Protein AF-M3I6G7-F1 (afdb_monomer)

Foldseek 3Di:
DVCVVVLQKDKDDDLVVCLVVPDPDPVCVVVSVVSVVVIDMDGPDPVSVVVVLVPDDLQRNLVVLLVVLVVVVVPDDPVRCLVCLCSSLVSNLSNVVVDPDLVVLVVSLVSLLSQLVSCVVVLVLVSSLVSLVSSVVSLCVNAPDPVRSCVPVVVSLLSSLLSNLQSCLSVVVPVSSVVSLVVQCVSPPALQSNLSSLVSVLVSCVVVVNNVVNVVSNQVSCVSVVDHQDPDPNVVVVVVVVVVVCVVVVPDD

Solvent-accessible surface area (backbone atoms only — not comparable to full-atom values): 13755 Å² total; per-residue (Å²): 112,66,54,53,76,67,55,50,39,41,68,53,74,70,60,59,65,53,58,83,67,60,67,94,50,81,91,44,52,70,60,51,51,53,53,58,72,68,43,43,70,42,62,65,41,74,65,56,53,48,52,62,55,65,74,45,55,72,69,54,46,21,53,50,31,26,51,51,15,51,56,50,56,74,74,43,52,73,72,56,34,65,76,44,35,62,64,34,44,59,22,31,61,60,20,47,89,74,60,80,53,67,68,59,44,52,51,50,24,52,50,20,47,51,40,13,54,55,26,45,78,68,70,36,32,69,63,14,39,54,26,30,49,52,21,50,52,44,50,55,71,75,34,95,44,71,71,46,25,55,67,77,41,37,72,61,43,52,53,48,43,54,53,37,24,54,31,27,42,72,67,66,40,50,68,65,15,52,54,38,34,52,53,46,52,74,65,44,88,44,48,65,53,35,25,52,36,32,48,50,54,28,52,49,26,52,77,71,69,38,55,84,61,21,56,62,36,51,45,60,26,30,43,69,71,73,43,82,65,71,95,62,64,53,71,60,52,53,52,51,52,52,54,53,51,35,64,73,68,67,60,78,131

Organism: NCBI:txid1001599

Mean predicted aligned error: 9.86 Å

Secondary structure (DSSP, 8-state):
-HHHHTTSEEEESSGGGGSTT----GGGHHHHHHHHHT-EEEESSHHHHHHHHHTS-HHHHHHHHHHHHHHHHHH--HHHHHHHHHHHHHHHHHTGGG---HHHHHHHHHHHHHHHHHHHHTT-HHHHHHHHHHHHHHHHHHSSSHHHHHHHSHHHHHHHHHHHHHHHHHTT-HHHHHHHHHHHHHH--SHHHHHHHHHHHHHHHHHTT-HHHHHHHHHHHHGGGT----SS-HHHHHHHHHHHHHHHHT---

pLDDT: mean 87.89, std 11.64, range [50.88, 98.81]

Nearest PDB structures (foldseek):
  7v6p-assembly1_A-2  TM=4.800E-01  e=3.984E-02  Homo sapiens
  8ffv-assembly1_D  TM=5.281E-01  e=7.588E-02  Homo sapiens
  1qz2-assembly1_C  TM=5.375E-01  e=1.380E-01  Homo sapiens
  7v6q-assembly2_H  TM=5.336E-01  e=2.187E-01  Homo sapiens
  1kt0-assembly1_A  TM=5.041E-01  e=6.598E-01  Homo sapiens

Sequence (253 aa):
METMQEELIVPIGDNYRLVDSMVEIEKNQDKNFQIAKSIQFRFQHDRVQQASYELLNDDQKQSLRLQIGRILLENLNEKTLEDSIFDVVNHLNTGSTLITDNSEKRKLLQLNLQAAQKAKLSAAYKPSKLYCLQAKELLSSLCKSEKDCWNQEYDLSYAVHKELAEVLYLNGDFEESQETIQDILKQAKTPVEQAEAYNLLMIEYSAQGKYDLAMPTVIKALKPLGIELPTSGFDKVVKKELEEAKKILKIEA

Radius of gyration: 27.35 Å; Cα contacts (8 Å, |Δi|>4): 247; chains: 1; bounding box: 59×39×85 Å

Structure (mmCIF, N/CA/C/O backbone):
data_AF-M3I6G7-F1
#
_entry.id   AF-M3I6G7-F1
#
loop_
_atom_site.group_PDB
_atom_site.id
_atom_site.type_symbol
_atom_site.label_atom_id
_atom_site.label_alt_id
_atom_site.label_comp_id
_atom_site.label_asym_id
_atom_site.label_entity_id
_atom_site.label_seq_id
_atom_site.pdbx_PDB_ins_code
_atom_site.Cartn_x
_atom_site.Cartn_y
_atom_site.Cartn_z
_atom_site.occupancy
_atom_site.B_iso_or_equiv
_atom_site.auth_seq_id
_atom_site.auth_comp_id
_atom_site.auth_asym_id
_atom_site.auth_atom_id
_atom_site.pdbx_PDB_model_num
ATOM 1 N N . MET A 1 1 ? -29.192 2.112 30.374 1.00 50.88 1 MET A N 1
ATOM 2 C CA . MET A 1 1 ? -30.643 2.227 30.633 1.00 50.88 1 MET A CA 1
ATOM 3 C C . MET A 1 1 ? -31.116 3.673 30.509 1.00 50.88 1 MET A C 1
ATOM 5 O O . MET A 1 1 ? -32.115 3.862 29.834 1.00 50.88 1 MET A O 1
ATOM 9 N N . GLU A 1 2 ? -30.381 4.674 31.017 1.00 53.12 2 GLU A N 1
ATOM 10 C CA . GLU A 1 2 ? -30.717 6.108 30.838 1.00 53.12 2 GLU A CA 1
ATOM 11 C C . GLU A 1 2 ? -30.898 6.537 29.370 1.00 53.12 2 GLU A C 1
ATOM 13 O O . GLU A 1 2 ? -31.936 7.076 29.018 1.00 53.12 2 GLU A O 1
ATOM 18 N N . THR A 1 3 ? -29.977 6.196 28.465 1.00 55.75 3 THR A N 1
ATOM 19 C CA . THR A 1 3 ? -30.059 6.613 27.046 1.00 55.75 3 THR A CA 1
ATOM 20 C C . THR A 1 3 ? -31.239 6.029 26.257 1.00 55.75 3 THR A C 1
ATOM 22 O O . THR A 1 3 ? -31.625 6.592 25.235 1.00 55.75 3 THR A O 1
ATOM 25 N N . MET A 1 4 ? -31.817 4.910 26.707 1.00 56.50 4 MET A N 1
ATOM 26 C CA . MET A 1 4 ? -33.059 4.364 26.142 1.00 56.50 4 MET A CA 1
ATOM 27 C C . MET A 1 4 ? -34.299 5.023 26.752 1.00 56.50 4 MET A C 1
ATOM 29 O O . MET A 1 4 ? -35.286 5.212 26.052 1.00 56.50 4 MET A O 1
ATOM 33 N N . GLN A 1 5 ? -34.247 5.378 28.041 1.00 59.88 5 GLN A N 1
ATOM 34 C CA . GLN A 1 5 ? -35.317 6.123 28.713 1.00 59.88 5 GLN A CA 1
ATOM 35 C C . GLN A 1 5 ? -35.440 7.553 28.173 1.00 59.88 5 GLN A C 1
ATOM 37 O O . GLN A 1 5 ? -36.540 8.092 28.133 1.00 59.88 5 GLN A O 1
ATOM 42 N N . GLU A 1 6 ? -34.332 8.134 27.712 1.00 66.75 6 GLU A N 1
ATOM 43 C CA . GLU A 1 6 ? -34.280 9.446 27.055 1.00 66.75 6 GLU A CA 1
ATOM 44 C C . GLU A 1 6 ? -34.511 9.388 25.528 1.00 66.75 6 GLU A C 1
ATOM 46 O O . GLU A 1 6 ? -34.342 10.396 24.848 1.00 66.75 6 GLU A O 1
ATOM 51 N N . GLU A 1 7 ? -34.870 8.223 24.968 1.00 68.25 7 GLU A N 1
ATOM 52 C CA . GLU A 1 7 ? -35.103 7.999 23.525 1.00 68.25 7 GLU A CA 1
ATOM 53 C C . GLU A 1 7 ? -33.931 8.403 22.600 1.00 68.25 7 GLU A C 1
ATOM 55 O O . GLU A 1 7 ? -34.109 8.657 21.409 1.00 68.25 7 GLU A O 1
ATOM 60 N N . LEU A 1 8 ? -32.698 8.435 23.113 1.00 71.62 8 LEU A N 1
ATOM 61 C CA . LEU A 1 8 ? -31.513 8.804 22.327 1.00 71.62 8 LEU A CA 1
ATOM 62 C C . LEU A 1 8 ? -31.072 7.673 21.389 1.00 71.62 8 LEU A C 1
ATOM 64 O O . LEU A 1 8 ? -30.578 7.919 20.282 1.00 71.62 8 LEU A O 1
ATOM 68 N N . ILE A 1 9 ? -31.281 6.429 21.822 1.00 79.94 9 ILE A N 1
ATOM 69 C CA . ILE A 1 9 ? -31.079 5.214 21.033 1.00 79.94 9 ILE A CA 1
ATOM 70 C C . ILE A 1 9 ? -32.343 4.357 21.061 1.00 79.94 9 ILE A C 1
ATOM 72 O O . ILE A 1 9 ? -32.969 4.189 22.107 1.00 79.94 9 ILE A O 1
ATOM 76 N N . VAL A 1 10 ? -32.691 3.775 19.917 1.00 78.81 10 VAL A N 1
ATOM 77 C CA . VAL A 1 10 ? -33.850 2.890 19.771 1.00 78.81 10 VAL A CA 1
ATOM 78 C C . VAL A 1 10 ? -33.434 1.523 19.240 1.00 78.81 10 VAL A C 1
ATOM 80 O O . VAL A 1 10 ? -32.528 1.438 18.402 1.00 78.81 10 VAL A O 1
ATOM 83 N N . PRO A 1 11 ? -34.060 0.437 19.724 1.00 81.06 11 PRO A N 1
ATOM 84 C CA . PRO A 1 11 ? -33.806 -0.894 19.201 1.00 81.06 11 PRO A CA 1
ATOM 85 C C . PRO A 1 11 ? -34.304 -1.012 17.756 1.00 81.06 11 PRO A C 1
ATOM 87 O O . PRO A 1 11 ? -35.313 -0.423 17.369 1.00 81.06 11 PRO A O 1
ATOM 90 N N . ILE A 1 12 ? -33.590 -1.794 16.955 1.00 79.38 12 ILE A N 1
ATOM 91 C CA . ILE A 1 12 ? -33.968 -2.145 15.589 1.00 79.38 12 ILE A CA 1
ATOM 92 C C . ILE A 1 12 ? -34.609 -3.535 15.615 1.00 79.38 12 ILE A C 1
ATOM 94 O O . ILE A 1 12 ? -33.994 -4.508 16.055 1.00 79.38 12 ILE A O 1
ATOM 98 N N . GLY A 1 13 ? -35.840 -3.627 15.109 1.00 79.69 13 GLY A N 1
ATOM 99 C CA . GLY A 1 13 ? -36.624 -4.863 15.107 1.00 79.69 13 GLY A CA 1
ATOM 100 C C . GLY A 1 13 ? -37.170 -5.240 16.488 1.00 79.69 13 GLY A C 1
ATOM 101 O O . GLY A 1 13 ? -37.077 -4.482 17.450 1.00 79.69 13 GLY A O 1
ATOM 102 N N . ASP A 1 14 ? -37.757 -6.433 16.589 1.00 76.06 14 ASP A N 1
ATOM 103 C CA . ASP A 1 14 ? -38.469 -6.874 17.798 1.00 76.06 14 ASP A CA 1
ATOM 104 C C . ASP A 1 14 ? -37.598 -7.678 18.780 1.00 76.06 14 ASP A C 1
ATOM 106 O O . ASP A 1 14 ? -38.048 -8.003 19.879 1.00 76.06 14 ASP A O 1
ATOM 110 N N . ASN A 1 15 ? -36.340 -7.973 18.429 1.00 70.44 15 ASN A N 1
ATOM 111 C CA . ASN A 1 15 ? -35.453 -8.827 19.233 1.00 70.44 15 ASN A CA 1
ATOM 112 C C . ASN A 1 15 ? -35.170 -8.257 20.631 1.00 70.44 15 ASN A C 1
ATOM 114 O O . ASN A 1 15 ? -34.902 -9.020 21.555 1.00 70.44 15 ASN A O 1
ATOM 118 N N . TYR A 1 16 ? -35.278 -6.937 20.820 1.00 73.31 16 TYR A N 1
ATOM 119 C CA . TYR A 1 16 ? -35.136 -6.310 22.138 1.00 73.31 16 TYR A CA 1
ATOM 120 C C . TYR A 1 16 ? -36.202 -6.781 23.142 1.00 73.31 16 TYR A C 1
ATOM 122 O O . TYR A 1 16 ? -35.918 -6.886 24.330 1.00 73.31 16 TYR A O 1
ATOM 130 N N . ARG A 1 17 ? -37.399 -7.171 22.679 1.00 71.25 17 ARG A N 1
ATOM 131 C CA . ARG A 1 17 ? -38.463 -7.714 23.547 1.00 71.25 17 ARG A CA 1
ATOM 132 C C . ARG A 1 17 ? -38.112 -9.076 24.146 1.00 71.25 17 ARG A C 1
ATOM 134 O O . ARG A 1 17 ? -38.728 -9.498 25.117 1.00 71.25 17 ARG A O 1
ATOM 141 N N . LEU A 1 18 ? -37.121 -9.771 23.581 1.00 68.19 18 LEU A N 1
ATOM 142 C CA . LEU A 1 18 ? -36.635 -11.039 24.123 1.00 68.19 18 LEU A CA 1
ATOM 143 C C . LEU A 1 18 ? -35.836 -10.836 25.417 1.00 68.19 18 LEU A C 1
ATOM 145 O O . LEU A 1 18 ? -35.715 -11.785 26.187 1.00 68.19 18 LEU A O 1
ATOM 149 N N . VAL A 1 19 ? -35.347 -9.620 25.694 1.00 65.44 19 VAL A N 1
ATOM 150 C CA . VAL A 1 19 ? -34.632 -9.287 26.939 1.00 65.44 19 VAL A CA 1
ATOM 151 C C . VAL A 1 19 ? -35.546 -9.419 28.153 1.00 65.44 19 VAL A C 1
ATOM 153 O O . VAL A 1 19 ? -35.135 -10.004 29.148 1.00 65.44 19 VAL A O 1
ATOM 156 N N . ASP A 1 20 ? -36.811 -9.006 28.045 1.00 60.53 20 ASP A N 1
ATOM 157 C CA . ASP A 1 20 ? -37.796 -9.150 29.129 1.00 60.53 20 ASP A CA 1
ATOM 158 C C . ASP A 1 20 ? -38.114 -10.624 29.442 1.00 60.53 20 ASP A C 1
ATOM 160 O O . ASP A 1 20 ? -38.555 -10.963 30.538 1.00 60.53 20 ASP A O 1
ATOM 164 N N . SER A 1 21 ? -37.863 -11.523 28.482 1.00 61.06 21 SER A N 1
ATOM 165 C CA . SER A 1 21 ? -38.019 -12.973 28.647 1.00 61.06 21 SER A CA 1
ATOM 166 C C . SER A 1 21 ? -36.756 -13.684 29.151 1.00 61.06 21 SER A C 1
ATOM 168 O O . SER A 1 21 ? -36.797 -14.889 29.418 1.00 61.06 21 SER A O 1
ATOM 170 N N . MET A 1 22 ? -35.638 -12.962 29.315 1.00 63.97 22 MET A N 1
ATOM 171 C CA . MET A 1 22 ? -34.397 -13.484 29.892 1.00 63.97 22 MET A CA 1
ATOM 172 C C . MET A 1 22 ? -34.526 -13.593 31.414 1.00 63.97 22 MET A C 1
ATOM 174 O O . MET A 1 22 ? -33.970 -12.804 32.169 1.00 63.97 22 MET A O 1
ATOM 178 N N . VAL A 1 23 ? -35.272 -14.590 31.882 1.00 55.84 23 VAL A N 1
ATOM 179 C CA . VAL A 1 23 ? -35.306 -14.941 33.307 1.00 55.84 23 VAL A CA 1
ATOM 180 C C . VAL A 1 23 ? -33.893 -15.354 33.756 1.00 55.84 23 VAL A C 1
ATOM 182 O O . VAL A 1 23 ? -33.214 -16.086 33.030 1.00 55.84 23 VAL A O 1
ATOM 185 N N . GLU A 1 24 ? -33.471 -14.891 34.943 1.00 56.44 24 GLU A N 1
ATOM 186 C CA . GLU A 1 24 ? -32.169 -15.082 35.625 1.00 56.44 24 GLU A CA 1
ATOM 187 C C . GLU A 1 24 ? -31.817 -16.553 35.950 1.00 56.44 24 GLU A C 1
ATOM 189 O O . GLU A 1 24 ? -31.472 -16.914 37.073 1.00 56.44 24 GLU A O 1
ATOM 194 N N . ILE A 1 25 ? -31.921 -17.460 34.984 1.00 52.12 25 ILE A N 1
ATOM 195 C CA . ILE A 1 25 ? -31.555 -18.859 35.178 1.00 52.12 25 ILE A CA 1
ATOM 196 C C . ILE A 1 25 ? -30.117 -19.027 34.686 1.00 52.12 25 ILE A C 1
ATOM 198 O O . ILE A 1 25 ? -29.873 -19.036 33.479 1.00 52.12 25 ILE A O 1
ATOM 202 N N . GLU A 1 26 ? -29.176 -19.218 35.619 1.00 56.44 26 GLU A N 1
ATOM 203 C CA . GLU A 1 26 ? -27.742 -19.476 35.363 1.00 56.44 26 GLU A CA 1
ATOM 204 C C . GLU A 1 26 ? -27.493 -20.505 34.240 1.00 56.44 26 GLU A C 1
ATOM 206 O O . GLU A 1 26 ? -26.515 -20.405 33.505 1.00 56.44 26 GLU A O 1
ATOM 211 N N . LYS A 1 27 ? -28.417 -21.456 34.032 1.00 59.84 27 LYS A N 1
ATOM 212 C CA . LYS A 1 27 ? -28.343 -22.494 32.987 1.00 59.84 27 LYS A CA 1
ATOM 213 C C . LYS A 1 27 ? -28.428 -21.996 31.535 1.00 59.84 27 LYS A C 1
ATOM 215 O O . LYS A 1 27 ? -28.120 -22.780 30.644 1.00 59.84 27 LYS A O 1
ATOM 220 N N . ASN A 1 28 ? -28.848 -20.756 31.275 1.00 65.69 28 ASN A N 1
ATOM 221 C CA . ASN A 1 28 ? -29.025 -20.222 29.914 1.00 65.69 28 ASN A CA 1
ATOM 222 C C . ASN A 1 28 ? -28.123 -19.016 29.595 1.00 65.69 28 ASN A C 1
ATOM 224 O O . ASN A 1 28 ? -28.382 -18.321 28.612 1.00 65.69 28 ASN A O 1
ATOM 228 N N . GLN A 1 29 ? -27.064 -18.770 30.377 1.00 67.94 29 GLN A N 1
ATOM 229 C CA . GLN A 1 29 ? -26.178 -17.609 30.193 1.00 67.94 29 GLN A CA 1
ATOM 230 C C . GLN A 1 29 ? -25.653 -17.460 28.759 1.00 67.94 29 GLN A C 1
ATOM 232 O O . GLN A 1 29 ? -25.779 -16.377 28.191 1.00 67.94 29 GLN A O 1
ATOM 237 N N . ASP A 1 30 ? -25.167 -18.535 28.134 1.00 71.19 30 ASP A N 1
ATOM 238 C CA . ASP A 1 30 ? -24.659 -18.475 26.756 1.00 71.19 30 ASP A CA 1
ATOM 239 C C . ASP A 1 30 ? -25.750 -18.085 25.757 1.00 71.19 30 ASP A C 1
ATOM 241 O O . ASP A 1 30 ? -25.544 -17.250 24.879 1.00 71.19 30 ASP A O 1
ATOM 245 N N . LYS A 1 31 ? -26.950 -18.651 25.906 1.00 71.06 31 LYS A N 1
ATOM 246 C CA . LYS A 1 31 ? -28.080 -18.380 25.011 1.00 71.06 31 LYS A CA 1
ATOM 247 C C . LYS A 1 31 ? -28.584 -16.946 25.173 1.00 71.06 31 LYS A C 1
ATOM 249 O O . LYS A 1 31 ? -28.843 -16.274 24.177 1.00 71.06 31 LYS A O 1
ATOM 254 N N . ASN A 1 32 ? -28.659 -16.468 26.412 1.00 70.62 32 ASN A N 1
ATOM 255 C CA . ASN A 1 32 ? -29.034 -15.093 26.728 1.00 70.62 32 ASN A CA 1
ATOM 256 C C . ASN A 1 32 ? -27.985 -14.104 26.202 1.00 70.62 32 ASN A C 1
ATOM 258 O O . ASN A 1 32 ? -28.350 -13.088 25.618 1.00 70.62 32 ASN A O 1
ATOM 262 N N . PHE A 1 33 ? -26.695 -14.430 26.311 1.00 70.75 33 PHE A N 1
ATOM 263 C CA . PHE A 1 33 ? -25.613 -13.616 25.760 1.00 70.75 33 PHE A CA 1
ATOM 264 C C . PHE A 1 33 ? -25.677 -13.527 24.229 1.00 70.75 33 PHE A C 1
ATOM 266 O O . PHE A 1 33 ? -25.551 -12.439 23.670 1.00 70.75 33 PHE A O 1
ATOM 273 N N . GLN A 1 34 ? -25.946 -14.641 23.538 1.00 72.56 34 GLN A N 1
ATOM 274 C CA . GLN A 1 34 ? -26.107 -14.637 22.078 1.00 72.56 34 GLN A CA 1
ATOM 275 C C . GLN A 1 34 ? -27.320 -13.818 21.624 1.00 72.56 34 GLN A C 1
ATOM 277 O O . GLN A 1 34 ? -27.224 -13.048 20.669 1.00 72.56 34 GLN A O 1
ATOM 282 N N . ILE A 1 35 ? -28.451 -13.930 22.324 1.00 73.56 35 ILE A N 1
ATOM 283 C CA . ILE A 1 35 ? -29.641 -13.126 22.022 1.00 73.56 35 ILE A CA 1
ATOM 284 C C . ILE A 1 35 ? -29.356 -11.646 22.292 1.00 73.56 35 ILE A C 1
ATOM 286 O O . ILE A 1 35 ? -29.653 -10.819 21.435 1.00 73.56 35 ILE A O 1
ATOM 290 N N . ALA A 1 36 ? -28.714 -11.304 23.411 1.00 73.31 36 ALA A N 1
ATOM 291 C CA . ALA A 1 36 ? -28.347 -9.924 23.722 1.00 73.31 36 ALA A CA 1
ATOM 292 C C . ALA A 1 36 ? -27.436 -9.318 22.641 1.00 73.31 36 ALA A C 1
ATOM 294 O O . ALA A 1 36 ? -27.655 -8.189 22.210 1.00 73.31 36 ALA A O 1
ATOM 295 N N . LYS A 1 37 ? -26.472 -10.096 22.132 1.00 74.25 37 LYS A N 1
ATOM 296 C CA . LYS A 1 37 ? -25.570 -9.686 21.044 1.00 74.25 37 LYS A CA 1
ATOM 297 C C . LYS A 1 37 ? -26.283 -9.512 19.695 1.00 74.25 37 LYS A C 1
ATOM 299 O O . LYS A 1 37 ? -25.786 -8.802 18.828 1.00 74.25 37 LYS A O 1
ATOM 304 N N . SER A 1 38 ? -27.444 -10.145 19.514 1.00 75.06 38 SER A N 1
ATOM 305 C CA . SER A 1 38 ? -28.261 -10.033 18.297 1.00 75.06 38 SER A CA 1
ATOM 306 C C . SER A 1 38 ? -29.170 -8.799 18.268 1.00 75.06 38 SER A C 1
ATOM 308 O O . SER A 1 38 ? -29.782 -8.511 17.237 1.00 75.06 38 SER A O 1
ATOM 310 N N . ILE A 1 39 ? -29.285 -8.074 19.384 1.00 80.94 39 ILE A N 1
ATOM 311 C CA . ILE A 1 39 ? -30.102 -6.867 19.459 1.00 80.94 39 ILE A CA 1
ATOM 312 C C . ILE A 1 39 ? -29.312 -5.709 18.872 1.00 80.94 39 ILE A C 1
ATOM 314 O O . ILE A 1 39 ? -28.234 -5.353 19.345 1.00 80.94 39 ILE A O 1
ATOM 318 N N . GLN A 1 40 ? -29.886 -5.098 17.848 1.00 81.62 40 GLN A N 1
ATOM 319 C CA . GLN A 1 40 ? -29.310 -3.939 17.196 1.00 81.62 40 GLN A CA 1
ATOM 320 C C . GLN A 1 40 ? -29.971 -2.670 17.720 1.00 81.62 40 GLN A C 1
ATOM 322 O O . GLN A 1 40 ? -31.164 -2.658 18.016 1.00 81.62 40 GLN A O 1
ATOM 327 N N . PHE A 1 41 ? -29.199 -1.593 17.800 1.00 82.75 41 PHE A N 1
ATOM 328 C CA . PHE A 1 41 ? -29.683 -0.269 18.174 1.00 82.75 41 PHE A CA 1
ATOM 329 C C . PHE A 1 41 ? -29.259 0.745 17.116 1.00 82.75 41 PHE A C 1
ATOM 331 O O . PHE A 1 41 ? -28.221 0.583 16.473 1.00 82.75 41 PHE A O 1
ATOM 338 N N . ARG A 1 42 ? -30.040 1.813 16.962 1.00 81.38 42 ARG A N 1
ATOM 339 C CA . ARG A 1 42 ? -29.632 3.017 16.229 1.00 81.38 42 ARG A CA 1
ATOM 340 C C . ARG A 1 42 ? -29.838 4.254 17.081 1.00 81.38 42 ARG A C 1
ATOM 342 O O . ARG A 1 42 ? -30.690 4.260 17.963 1.00 81.38 42 ARG A O 1
ATOM 349 N N . PHE A 1 43 ? -29.122 5.323 16.753 1.00 81.56 43 PHE A N 1
ATOM 350 C CA . PHE A 1 43 ? -29.511 6.651 17.210 1.00 81.56 43 PHE A CA 1
ATOM 351 C C . PHE A 1 43 ? -30.872 7.023 16.626 1.00 81.56 43 PHE A C 1
ATOM 353 O O . PHE A 1 43 ? -31.133 6.790 15.440 1.00 81.56 43 PHE A O 1
ATOM 360 N N . GLN A 1 44 ? -31.722 7.608 17.466 1.00 82.12 44 GLN A N 1
ATOM 361 C CA . GLN A 1 44 ? -33.046 8.072 17.057 1.00 82.12 44 GLN A CA 1
ATOM 362 C C . GLN A 1 44 ? -32.944 9.172 15.993 1.00 82.12 44 GLN A C 1
ATOM 364 O O . GLN A 1 44 ? -33.706 9.193 15.027 1.00 82.12 44 GLN A O 1
ATOM 369 N N . HIS A 1 45 ? -31.946 10.050 16.132 1.00 79.69 45 HIS A N 1
ATOM 370 C CA . HIS A 1 45 ? -31.643 11.105 15.173 1.00 79.69 45 HIS A CA 1
ATOM 371 C C . HIS A 1 45 ? -30.141 11.249 14.944 1.00 79.69 45 HIS A C 1
ATOM 373 O O . HIS A 1 45 ? -29.355 11.217 15.892 1.00 79.69 45 HIS A O 1
ATOM 379 N N . ASP A 1 46 ? -29.762 11.553 13.703 1.00 75.25 46 ASP A N 1
ATOM 380 C CA . ASP A 1 46 ? -28.371 11.827 13.317 1.00 75.25 46 ASP A CA 1
ATOM 381 C C . ASP A 1 46 ? -27.751 12.966 14.147 1.00 75.25 46 ASP A C 1
ATOM 383 O O . ASP A 1 46 ? -26.567 12.940 14.468 1.00 75.25 46 ASP A O 1
ATOM 387 N N . ARG A 1 47 ? -28.560 13.943 14.581 1.00 79.25 47 ARG A N 1
ATOM 388 C CA . ARG A 1 47 ? -28.114 15.045 15.450 1.00 79.25 47 ARG A CA 1
ATOM 389 C C . ARG A 1 47 ? -27.701 14.602 16.849 1.00 79.25 47 ARG A C 1
ATOM 391 O O . ARG A 1 47 ? -26.813 15.218 17.425 1.00 79.25 47 ARG A O 1
ATOM 398 N N . VAL A 1 48 ? -28.325 13.556 17.393 1.00 80.69 48 VAL A N 1
ATOM 399 C CA . VAL A 1 48 ? -27.927 13.001 18.695 1.00 80.69 48 VAL A CA 1
ATOM 400 C C . VAL A 1 48 ? -26.549 12.366 18.560 1.00 80.69 48 VAL A C 1
ATOM 402 O O . VAL A 1 48 ? -25.661 12.666 19.350 1.00 80.69 48 VAL A O 1
ATOM 405 N N . GLN A 1 49 ? -26.338 11.580 17.501 1.00 80.81 49 GLN A N 1
ATOM 406 C CA . GLN A 1 49 ? -25.031 11.005 17.192 1.00 80.81 49 GLN A CA 1
ATOM 407 C C . GLN A 1 49 ? -23.961 12.090 17.003 1.00 80.81 49 GLN A C 1
ATOM 409 O O . GLN A 1 49 ? -22.871 11.972 17.560 1.00 80.81 49 GLN A O 1
ATOM 414 N N . GLN A 1 50 ? -24.271 13.150 16.249 1.00 79.56 50 GLN A N 1
ATOM 415 C CA . GLN A 1 50 ? -23.362 14.278 16.031 1.00 79.56 50 GLN A CA 1
ATOM 416 C C . GLN A 1 50 ? -23.017 14.989 17.340 1.00 79.56 50 GLN A C 1
ATOM 418 O O . GLN A 1 50 ? -21.839 15.140 17.639 1.00 79.56 50 GLN A O 1
ATOM 423 N N . ALA A 1 51 ? -24.012 15.337 18.159 1.00 84.44 51 ALA A N 1
ATOM 424 C CA . ALA A 1 51 ? -23.783 15.999 19.441 1.00 84.44 51 ALA A CA 1
ATOM 425 C C . ALA A 1 51 ? -22.956 15.124 20.397 1.00 84.44 51 ALA A C 1
ATOM 427 O O . ALA A 1 51 ? -21.996 15.600 20.998 1.00 84.44 51 ALA A O 1
ATOM 428 N N . SER A 1 52 ? -23.268 13.826 20.500 1.00 81.50 52 SER A N 1
ATOM 429 C CA . SER A 1 52 ? -22.476 12.887 21.304 1.00 81.50 52 SER A CA 1
ATOM 430 C C . SER A 1 52 ? -21.031 12.782 20.811 1.00 81.50 52 SER A C 1
ATOM 432 O O . SER A 1 52 ? -20.116 12.712 21.626 1.00 81.50 52 SER A O 1
ATOM 434 N N . TYR A 1 53 ? -20.812 12.792 19.493 1.00 83.62 53 TYR A N 1
ATOM 435 C CA . TYR A 1 53 ? -19.472 12.747 18.909 1.00 83.62 53 TYR A CA 1
ATOM 436 C C . TYR A 1 53 ? -18.700 14.062 19.099 1.00 83.62 53 TYR A C 1
ATOM 438 O O . TYR A 1 53 ? -17.494 14.041 19.335 1.00 83.62 53 TYR A O 1
ATOM 446 N N . GLU A 1 54 ? -19.372 15.211 19.019 1.00 87.69 54 GLU A N 1
ATOM 447 C CA . GLU A 1 54 ? -18.772 16.540 19.196 1.00 87.69 54 GLU A CA 1
ATOM 448 C C . GLU A 1 54 ? -18.305 16.802 20.631 1.00 87.69 54 GLU A C 1
ATOM 450 O O . GLU A 1 54 ? -17.310 17.501 20.815 1.00 87.69 54 GLU A O 1
ATOM 455 N N . LEU A 1 55 ? -18.960 16.195 21.627 1.00 90.31 55 LEU A N 1
ATOM 456 C CA . LEU A 1 55 ? -18.565 16.275 23.039 1.00 90.31 55 LEU A CA 1
ATOM 457 C C . LEU A 1 55 ? -17.230 15.580 23.348 1.00 90.31 55 LEU A C 1
ATOM 459 O O . LEU A 1 55 ? -16.626 15.853 24.385 1.00 90.31 55 LEU A O 1
ATOM 463 N N . LEU A 1 56 ? -16.773 14.681 22.475 1.00 88.56 56 LEU A N 1
ATOM 464 C CA . LEU A 1 56 ? -15.502 13.987 22.641 1.00 88.56 56 LEU A CA 1
ATOM 465 C C . LEU A 1 56 ? -14.330 14.904 22.275 1.00 88.56 56 LEU A C 1
ATOM 467 O O . LEU A 1 56 ? -14.361 15.616 21.266 1.00 88.56 56 LEU A O 1
ATOM 471 N N . ASN A 1 57 ? -13.254 14.826 23.055 1.00 92.06 57 ASN A N 1
ATOM 472 C CA . ASN A 1 57 ? -11.975 15.402 22.647 1.00 92.06 57 ASN A CA 1
ATOM 473 C C . ASN A 1 57 ? -11.327 14.569 21.521 1.00 92.06 57 ASN A C 1
ATOM 475 O O . ASN A 1 57 ? -11.808 13.489 21.167 1.00 92.06 57 ASN A O 1
ATOM 479 N N . ASP A 1 58 ? -10.244 15.075 20.935 1.00 88.75 58 ASP A N 1
ATOM 480 C CA . ASP A 1 58 ? -9.635 14.440 19.762 1.00 88.75 58 ASP A CA 1
ATOM 481 C C . ASP A 1 58 ? -9.084 13.037 20.062 1.00 88.75 58 ASP A C 1
ATOM 483 O O . ASP A 1 58 ? -9.311 12.121 19.271 1.00 88.75 58 ASP A O 1
ATOM 487 N N . ASP A 1 59 ? -8.473 12.819 21.230 1.00 91.31 59 ASP A N 1
ATOM 488 C CA . ASP A 1 59 ? -7.971 11.499 21.642 1.00 91.31 59 ASP A CA 1
ATOM 489 C C . ASP A 1 59 ? -9.111 10.478 21.781 1.00 91.31 59 ASP A C 1
ATOM 491 O O . ASP A 1 59 ? -9.020 9.336 21.320 1.00 91.31 59 ASP A O 1
ATOM 495 N N . GLN A 1 60 ? -10.232 10.900 22.371 1.00 92.88 60 GLN A N 1
ATOM 496 C CA . GLN A 1 60 ? -11.436 10.081 22.497 1.00 92.88 60 GLN A CA 1
ATOM 497 C C . GLN A 1 60 ? -12.050 9.770 21.130 1.00 92.88 60 GLN A C 1
ATOM 499 O O . GLN A 1 60 ? -12.469 8.635 20.896 1.00 92.88 60 GLN A O 1
ATOM 504 N N . LYS A 1 61 ? -12.072 10.739 20.206 1.00 91.25 61 LYS A N 1
ATOM 505 C CA . LYS A 1 61 ? -12.536 10.520 18.828 1.00 91.25 61 LYS A CA 1
ATOM 506 C C . LYS A 1 61 ? -11.660 9.498 18.112 1.00 91.25 61 LYS A C 1
ATOM 508 O O . LYS A 1 61 ? -12.202 8.577 17.504 1.00 91.25 61 LYS A O 1
ATOM 513 N N . GLN A 1 62 ? -10.335 9.611 18.206 1.00 93.12 62 GLN A N 1
ATOM 514 C CA . GLN A 1 62 ? -9.408 8.649 17.597 1.00 93.12 62 GLN A CA 1
ATOM 515 C C . GLN A 1 62 ? -9.603 7.239 18.166 1.00 93.12 62 GLN A C 1
ATOM 517 O O . GLN A 1 62 ? -9.749 6.283 17.403 1.00 93.12 62 GLN A O 1
ATOM 522 N N . SER A 1 63 ? -9.687 7.117 19.494 1.00 95.00 63 SER A N 1
ATOM 523 C CA . SER A 1 63 ? -9.921 5.839 20.176 1.00 95.00 63 SER A CA 1
ATOM 524 C C . SER A 1 63 ? -11.253 5.201 19.765 1.00 95.00 63 SER A C 1
ATOM 526 O O . SER A 1 63 ? -11.294 4.024 19.396 1.00 95.00 63 SER A O 1
ATOM 528 N N . LEU A 1 64 ? -12.333 5.990 19.728 1.00 93.00 64 LEU A N 1
ATOM 529 C CA . LEU A 1 64 ? -13.650 5.528 19.294 1.00 93.00 64 LEU A CA 1
ATOM 530 C C . LEU A 1 64 ? -13.640 5.081 17.826 1.00 93.00 64 LEU A C 1
ATOM 532 O O . LEU A 1 64 ? -14.185 4.032 17.491 1.00 93.00 64 LEU A O 1
ATOM 536 N N . ARG A 1 65 ? -13.011 5.855 16.937 1.00 94.38 65 ARG A N 1
ATOM 537 C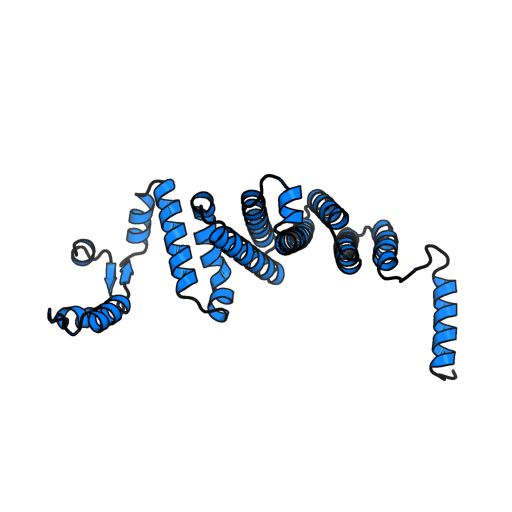 CA . ARG A 1 65 ? -12.911 5.530 15.506 1.00 94.38 65 ARG A CA 1
ATOM 538 C C . ARG A 1 65 ? -12.134 4.240 15.277 1.00 94.38 65 ARG A C 1
ATOM 540 O O . ARG A 1 65 ? -12.583 3.415 14.484 1.00 94.38 65 ARG A O 1
ATOM 547 N N . LEU A 1 66 ? -11.043 4.037 16.010 1.00 96.00 66 LEU A N 1
ATOM 548 C CA . LEU A 1 66 ? -10.293 2.786 15.986 1.00 96.00 66 LEU A CA 1
ATOM 549 C C . LEU A 1 66 ? -11.158 1.608 16.450 1.00 96.00 66 LEU A C 1
ATOM 551 O O . LEU A 1 66 ? -11.195 0.575 15.786 1.00 96.00 66 LEU A O 1
ATOM 555 N N . GLN A 1 67 ? -11.898 1.772 17.551 1.00 96.31 67 GLN A N 1
ATOM 556 C CA . GLN A 1 67 ? -12.803 0.739 18.055 1.00 96.31 67 GLN A CA 1
ATOM 557 C C . GLN A 1 67 ? -13.893 0.384 17.034 1.00 96.31 67 GLN A C 1
ATOM 559 O O . GLN A 1 67 ? -14.145 -0.797 16.804 1.00 96.31 67 GLN A O 1
ATOM 564 N N . ILE A 1 68 ? -14.503 1.379 16.383 1.00 92.81 68 ILE A N 1
ATOM 565 C CA . ILE A 1 68 ? -15.486 1.152 15.313 1.00 92.81 68 ILE A CA 1
ATOM 566 C C . ILE A 1 68 ? -14.848 0.366 14.165 1.00 92.81 68 ILE A C 1
ATOM 568 O O . ILE A 1 68 ? -15.411 -0.633 13.730 1.00 92.81 68 ILE A O 1
ATOM 572 N N . GLY A 1 69 ? -13.661 0.772 13.705 1.00 95.19 69 GLY A N 1
ATOM 573 C CA . GLY A 1 69 ? -12.955 0.089 12.620 1.00 95.19 69 GLY A CA 1
ATOM 574 C C . GLY A 1 69 ? -12.643 -1.377 12.935 1.00 95.19 69 GLY A C 1
ATOM 575 O O . GLY A 1 69 ? -12.847 -2.239 12.082 1.00 95.19 69 GLY A O 1
ATOM 576 N N . ARG A 1 70 ? -12.222 -1.676 14.173 1.00 96.62 70 ARG A N 1
ATOM 577 C CA . ARG A 1 70 ? -11.984 -3.050 14.652 1.00 96.62 70 ARG A CA 1
ATOM 578 C C . ARG A 1 70 ? -13.265 -3.879 14.648 1.00 96.62 70 ARG A C 1
ATOM 580 O O . ARG A 1 70 ? -13.279 -4.969 14.089 1.00 96.62 70 ARG A O 1
ATOM 587 N N . ILE A 1 71 ? -14.353 -3.331 15.194 1.00 93.75 71 ILE A N 1
ATOM 588 C CA . ILE A 1 71 ? -15.659 -4.004 15.220 1.00 93.75 71 ILE A CA 1
ATOM 589 C C . ILE A 1 71 ? -16.157 -4.272 13.796 1.00 93.75 71 ILE A C 1
ATOM 591 O O . ILE A 1 71 ? -16.654 -5.362 13.524 1.00 93.75 71 ILE A O 1
ATOM 595 N N . LEU A 1 72 ? -16.024 -3.315 12.875 1.00 91.75 72 LEU A N 1
ATOM 596 C CA . LEU A 1 72 ? -16.396 -3.531 11.476 1.00 91.75 72 LEU A CA 1
ATOM 597 C C . LEU A 1 72 ? -15.577 -4.674 10.869 1.00 91.75 72 LEU A C 1
ATOM 599 O O . LEU A 1 72 ? -16.153 -5.601 10.311 1.00 91.75 72 LEU A O 1
ATOM 603 N N . LEU A 1 73 ? -14.252 -4.647 11.031 1.00 93.94 73 LEU A N 1
ATOM 604 C CA . LEU A 1 73 ? -13.363 -5.666 10.479 1.00 93.94 73 LEU A CA 1
ATOM 605 C C . LEU A 1 73 ? -13.665 -7.075 11.019 1.00 93.94 73 LEU A C 1
ATOM 607 O O . LEU A 1 73 ? -13.650 -8.029 10.249 1.00 93.94 73 LEU A O 1
ATOM 611 N N . GLU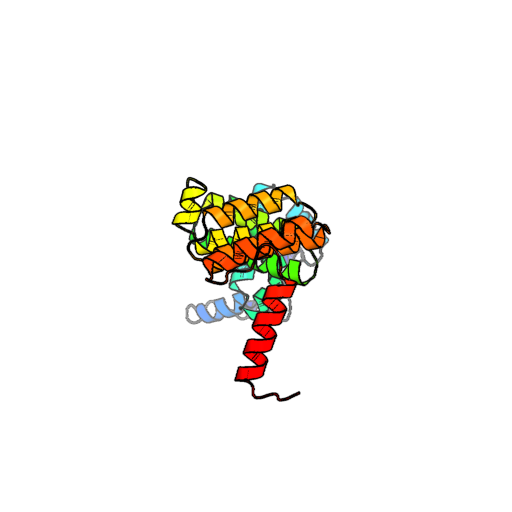 A 1 74 ? -13.970 -7.210 12.312 1.00 92.38 74 GLU A N 1
ATOM 612 C CA . GLU A 1 74 ? -14.307 -8.496 12.943 1.00 92.38 74 GLU A CA 1
ATOM 613 C C . GLU A 1 74 ? -15.623 -9.106 12.434 1.00 92.38 74 GLU A C 1
ATOM 615 O O . GLU A 1 74 ? -15.788 -10.325 12.464 1.00 92.38 74 GLU A O 1
ATOM 620 N N . ASN A 1 75 ? -16.567 -8.277 11.976 1.00 87.19 75 ASN A N 1
ATOM 621 C CA . ASN A 1 75 ? -17.898 -8.723 11.555 1.00 87.19 75 ASN A CA 1
ATOM 622 C C . ASN A 1 75 ? -18.038 -8.917 10.034 1.00 87.19 75 ASN A C 1
ATOM 624 O O . ASN A 1 75 ? -19.098 -9.342 9.570 1.00 87.19 75 ASN A O 1
ATOM 628 N N . LEU A 1 76 ? -16.997 -8.616 9.254 1.00 88.06 76 LEU A N 1
ATOM 629 C CA . LEU A 1 76 ? -17.004 -8.748 7.797 1.00 88.06 76 LEU A CA 1
ATOM 630 C C . LEU A 1 76 ? -16.293 -10.038 7.363 1.00 88.06 76 LEU A C 1
ATOM 632 O O . LEU A 1 76 ? -15.213 -10.373 7.841 1.00 88.06 76 LEU A O 1
ATOM 636 N N . ASN A 1 77 ? -16.883 -10.751 6.403 1.00 86.88 77 ASN A N 1
ATOM 637 C CA . ASN A 1 77 ? -16.165 -11.761 5.619 1.00 86.88 77 ASN A CA 1
ATOM 638 C C . ASN A 1 77 ? -15.408 -11.097 4.455 1.00 86.88 77 ASN A C 1
ATOM 640 O O . ASN A 1 77 ? -15.632 -9.923 4.166 1.00 86.88 77 ASN A O 1
ATOM 644 N N . GLU A 1 78 ? -14.554 -11.846 3.753 1.00 81.50 78 GLU A N 1
ATOM 645 C CA . GLU A 1 78 ? -13.699 -11.308 2.680 1.00 81.50 78 GLU A CA 1
ATOM 646 C C . GLU A 1 78 ? -14.472 -10.546 1.595 1.00 81.50 78 GLU A C 1
ATOM 648 O O . GLU A 1 78 ? -14.091 -9.434 1.238 1.00 81.50 78 GLU A O 1
ATOM 653 N N . LYS A 1 79 ? -15.596 -11.095 1.119 1.00 82.56 79 LYS A N 1
ATOM 654 C CA . LYS A 1 79 ? -16.401 -10.450 0.073 1.00 82.56 79 LYS A CA 1
ATOM 655 C C . LYS A 1 79 ? -17.025 -9.146 0.571 1.00 82.56 79 LYS A C 1
ATOM 657 O O . LYS A 1 79 ? -16.971 -8.129 -0.105 1.00 82.56 79 LYS A O 1
ATOM 662 N N . THR A 1 80 ? -17.595 -9.166 1.773 1.00 86.06 80 THR A N 1
ATOM 663 C CA . THR A 1 80 ? -18.186 -7.962 2.376 1.00 86.06 80 THR A CA 1
ATOM 664 C C . THR A 1 80 ? -17.129 -6.928 2.770 1.00 86.06 80 THR A C 1
ATOM 666 O O . THR A 1 80 ? -17.405 -5.732 2.756 1.00 86.06 80 THR A O 1
ATOM 669 N N . LEU A 1 81 ? -15.909 -7.371 3.088 1.00 90.00 81 LEU A N 1
ATOM 670 C CA . LEU A 1 81 ? -14.787 -6.489 3.381 1.00 90.00 81 LEU A CA 1
ATOM 671 C C . LEU A 1 81 ? -14.354 -5.730 2.132 1.00 90.00 81 LEU A C 1
ATOM 673 O O . LEU A 1 81 ? -14.105 -4.536 2.232 1.00 90.00 81 LEU A O 1
ATOM 677 N N . GLU A 1 82 ? -14.292 -6.387 0.972 1.00 89.38 82 GLU A N 1
ATOM 678 C CA . GLU A 1 82 ? -13.970 -5.707 -0.283 1.00 89.38 82 GLU A CA 1
ATOM 679 C C . GLU A 1 82 ? -14.947 -4.556 -0.542 1.00 89.38 82 GLU A C 1
ATOM 681 O O . GLU A 1 82 ? -14.509 -3.438 -0.817 1.00 89.38 82 GLU A O 1
ATOM 686 N N . ASP A 1 83 ? -16.253 -4.783 -0.379 1.00 89.06 83 ASP A N 1
ATOM 687 C CA . ASP A 1 83 ? -17.293 -3.766 -0.571 1.00 89.06 83 ASP A CA 1
ATOM 688 C C . ASP A 1 83 ? -17.161 -2.594 0.416 1.00 89.06 83 ASP A C 1
ATOM 690 O O . ASP A 1 83 ? -17.217 -1.436 -0.007 1.00 89.06 83 ASP A O 1
ATOM 694 N N . SER A 1 84 ? -16.888 -2.883 1.692 1.00 92.25 84 SER A N 1
ATOM 695 C CA . SER A 1 84 ? -16.807 -1.900 2.786 1.00 92.25 84 SER A CA 1
ATOM 696 C C . SER A 1 84 ? -15.388 -1.424 3.128 1.00 92.25 84 SER A C 1
ATOM 698 O O . SER A 1 84 ? -15.194 -0.763 4.150 1.00 92.25 84 SER A O 1
ATOM 700 N N . ILE A 1 85 ? -14.384 -1.732 2.297 1.00 96.75 85 ILE A N 1
ATOM 701 C CA . ILE A 1 85 ? -12.967 -1.515 2.634 1.00 96.75 85 ILE A CA 1
ATOM 702 C C . ILE A 1 85 ? -12.671 -0.063 3.017 1.00 96.75 85 ILE A C 1
ATOM 704 O O . ILE A 1 85 ? -11.951 0.171 3.983 1.00 96.75 85 ILE A O 1
ATOM 708 N N . PHE A 1 86 ? -13.270 0.906 2.315 1.00 96.50 86 PHE A N 1
ATOM 709 C CA . PHE A 1 86 ? -13.062 2.332 2.567 1.00 96.50 86 PHE A CA 1
ATOM 710 C C . PHE A 1 86 ? -13.542 2.748 3.954 1.00 96.50 86 PHE A C 1
ATOM 712 O O . PHE A 1 86 ? -12.815 3.442 4.661 1.00 96.50 86 PHE A O 1
ATOM 719 N N . ASP A 1 87 ? -14.724 2.296 4.372 1.00 93.38 87 ASP A N 1
ATOM 720 C CA . ASP A 1 87 ? -15.268 2.620 5.690 1.00 93.38 87 ASP A CA 1
ATOM 721 C C . ASP A 1 87 ? -14.366 2.055 6.790 1.00 93.38 87 ASP A C 1
ATOM 723 O O . ASP A 1 87 ? -13.975 2.774 7.713 1.00 93.38 87 ASP A O 1
ATOM 727 N N . VAL A 1 88 ? -13.951 0.794 6.639 1.00 96.69 88 VAL A N 1
ATOM 728 C CA . VAL A 1 88 ? -13.052 0.119 7.581 1.00 96.69 88 VAL A CA 1
ATOM 729 C C . VAL A 1 88 ? -11.727 0.873 7.710 1.00 96.69 88 VAL A C 1
ATOM 731 O O . VAL A 1 88 ? -11.352 1.259 8.821 1.00 96.69 88 VAL A O 1
ATOM 734 N N . VAL A 1 89 ? -11.025 1.137 6.601 1.00 97.69 89 VAL A N 1
ATOM 735 C CA . VAL A 1 89 ? -9.708 1.794 6.668 1.00 97.69 89 VAL A CA 1
ATOM 736 C C . VAL A 1 89 ? -9.810 3.243 7.119 1.00 97.69 89 VAL A C 1
ATOM 738 O O . VAL A 1 89 ? -8.967 3.687 7.888 1.00 97.69 89 VAL A O 1
ATOM 741 N N . ASN A 1 90 ? -10.858 3.981 6.741 1.00 97.00 90 ASN A N 1
ATOM 742 C CA . ASN A 1 90 ? -11.043 5.363 7.189 1.00 97.00 90 ASN A CA 1
ATOM 743 C C . ASN A 1 90 ? -11.234 5.440 8.711 1.00 97.00 90 ASN A C 1
ATOM 745 O O . ASN A 1 90 ? -10.779 6.392 9.352 1.00 97.00 90 ASN A O 1
ATOM 749 N N . HIS A 1 91 ? -11.910 4.455 9.305 1.00 96.50 91 HIS A N 1
ATOM 750 C CA . HIS A 1 91 ? -12.046 4.350 10.753 1.00 96.50 91 HIS A CA 1
ATOM 751 C C . HIS A 1 91 ? -10.720 3.983 11.426 1.00 96.50 91 HIS A C 1
ATOM 753 O O . HIS A 1 91 ? -10.280 4.709 12.319 1.00 96.50 91 HIS A O 1
ATOM 759 N N . LEU A 1 92 ? -10.057 2.923 10.957 1.00 97.88 92 LEU A N 1
ATOM 760 C CA . LEU A 1 92 ? -8.798 2.439 11.530 1.00 97.88 92 LEU A CA 1
ATOM 761 C C . LEU A 1 92 ? -7.657 3.463 11.403 1.00 97.88 92 LEU A C 1
ATOM 763 O O . LEU A 1 92 ? -6.962 3.723 12.381 1.00 97.88 92 LEU A O 1
ATOM 767 N N . ASN A 1 93 ? -7.514 4.111 10.24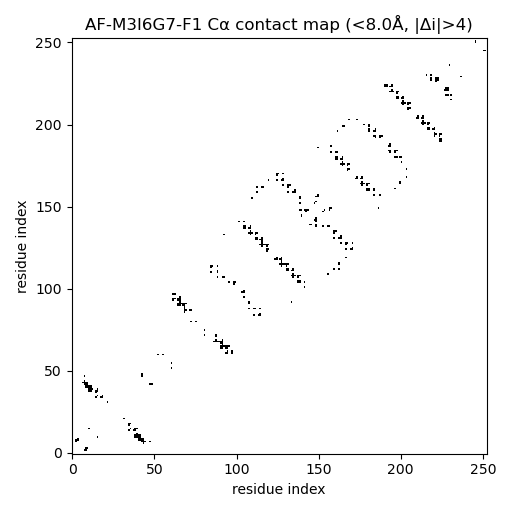4 1.00 98.00 93 ASN A N 1
ATOM 768 C CA . ASN A 1 93 ? -6.491 5.131 9.990 1.00 98.00 93 ASN A CA 1
ATOM 769 C C . ASN A 1 93 ? -6.614 6.341 10.920 1.00 98.00 93 ASN A C 1
ATOM 771 O O . ASN A 1 93 ? -5.608 6.943 11.274 1.00 98.00 93 ASN A O 1
ATOM 775 N N . THR A 1 94 ? -7.834 6.688 11.350 1.00 95.25 94 THR A N 1
ATOM 776 C CA . THR A 1 94 ? -8.040 7.827 12.261 1.00 95.25 94 THR A CA 1
ATOM 777 C C . THR A 1 94 ? -7.364 7.601 13.616 1.00 95.25 94 THR A C 1
ATOM 779 O O . THR A 1 94 ? -6.927 8.561 14.237 1.00 95.25 94 THR A O 1
ATOM 782 N N . GLY A 1 95 ? -7.278 6.352 14.081 1.00 93.88 95 GLY A N 1
ATOM 783 C CA . GLY A 1 95 ? -6.628 5.998 15.345 1.00 93.88 95 GLY A CA 1
ATOM 784 C C . GLY A 1 95 ? -5.388 5.126 15.166 1.00 93.88 95 GLY A C 1
ATOM 785 O O . GLY A 1 95 ? -5.020 4.409 16.092 1.00 93.88 95 GLY A O 1
ATOM 786 N N . SER A 1 96 ? -4.750 5.153 13.994 1.00 95.81 96 SER A N 1
ATOM 787 C CA . SER A 1 96 ? -3.603 4.290 13.678 1.00 95.81 96 SER A CA 1
ATOM 788 C C . SER A 1 96 ? -2.417 4.506 14.624 1.00 95.81 96 SER A C 1
ATOM 790 O O . SER A 1 96 ? -1.714 3.556 14.963 1.00 95.81 96 SER A O 1
ATOM 792 N N . THR A 1 97 ? -2.240 5.730 15.123 1.00 94.88 97 THR A N 1
ATOM 793 C CA . THR A 1 97 ? -1.218 6.112 16.113 1.00 94.88 97 THR A CA 1
ATOM 794 C C . THR A 1 97 ? -1.390 5.411 17.463 1.00 94.88 97 THR A C 1
ATOM 796 O O . THR A 1 97 ? -0.416 5.246 18.195 1.00 94.88 97 THR A O 1
ATOM 799 N N . LEU A 1 98 ? -2.608 4.965 17.788 1.00 96.31 98 LEU A N 1
ATOM 800 C CA . LEU A 1 98 ? -2.928 4.242 19.021 1.00 96.31 98 LEU A CA 1
ATOM 801 C C . LEU A 1 98 ? -2.678 2.728 18.898 1.00 96.31 98 LEU A C 1
ATOM 803 O O . LEU A 1 98 ? -2.777 2.003 19.891 1.00 96.31 98 LEU A O 1
ATOM 807 N N . ILE A 1 99 ? -2.361 2.229 17.698 1.00 97.12 99 ILE A N 1
ATOM 808 C CA . ILE A 1 99 ? -2.075 0.814 17.459 1.00 97.12 99 ILE A CA 1
ATOM 809 C C . ILE A 1 99 ? -0.631 0.518 17.869 1.00 97.12 99 ILE A C 1
ATOM 811 O O . ILE A 1 99 ? 0.327 0.952 17.227 1.00 97.12 99 ILE A O 1
ATOM 815 N N . THR A 1 100 ? -0.466 -0.266 18.932 1.00 96.06 100 THR A N 1
ATOM 816 C CA . THR A 1 100 ? 0.851 -0.671 19.448 1.00 96.06 100 THR A CA 1
ATOM 817 C C . THR A 1 100 ? 1.285 -2.050 18.963 1.00 96.06 100 THR A C 1
ATOM 819 O O . THR A 1 100 ? 2.484 -2.314 18.884 1.00 96.06 100 THR A O 1
ATOM 822 N N . ASP A 1 101 ? 0.338 -2.919 18.609 1.00 97.44 101 ASP A N 1
ATOM 823 C CA . ASP A 1 101 ? 0.631 -4.261 18.121 1.00 97.44 101 ASP A CA 1
ATOM 824 C C . ASP A 1 101 ? 1.082 -4.250 16.652 1.00 97.44 101 ASP A C 1
ATOM 826 O O . ASP A 1 101 ? 0.405 -3.739 15.757 1.00 97.44 101 ASP A O 1
ATOM 830 N N . ASN A 1 102 ? 2.235 -4.865 16.388 1.00 96.81 102 ASN A N 1
ATOM 831 C CA . ASN A 1 102 ? 2.805 -4.919 15.045 1.00 96.81 102 ASN A CA 1
ATOM 832 C C . ASN A 1 102 ? 2.005 -5.830 14.102 1.00 96.81 102 ASN A C 1
ATOM 834 O O . ASN A 1 102 ? 2.068 -5.638 12.887 1.00 96.81 102 ASN A O 1
ATOM 838 N N . SER A 1 103 ? 1.273 -6.827 14.613 1.00 97.19 103 SER A N 1
ATOM 839 C CA . SER A 1 103 ? 0.403 -7.652 13.764 1.00 97.19 103 SER A CA 1
ATOM 840 C C . SER A 1 103 ? -0.776 -6.828 13.244 1.00 97.19 103 SER A C 1
ATOM 842 O O . SER A 1 103 ? -1.030 -6.797 12.038 1.00 97.19 103 SER A O 1
ATOM 844 N N . GLU A 1 104 ? -1.425 -6.064 14.124 1.00 97.88 104 GLU A N 1
ATOM 845 C CA . GLU A 1 104 ? -2.500 -5.144 13.752 1.00 97.88 104 GLU A CA 1
ATOM 846 C C . GLU A 1 104 ? -2.023 -4.061 12.770 1.00 97.88 104 GLU A C 1
ATOM 848 O O . GLU A 1 104 ? -2.688 -3.813 11.762 1.00 97.88 104 GLU A O 1
ATOM 853 N N . LYS A 1 105 ? -0.832 -3.481 12.979 1.00 98.12 105 LYS A N 1
ATOM 854 C CA . LYS A 1 105 ? -0.229 -2.535 12.020 1.00 98.12 105 LYS A CA 1
ATOM 855 C C . LYS A 1 105 ? -0.041 -3.142 10.632 1.00 98.12 105 LYS A C 1
ATOM 857 O O . LYS A 1 105 ? -0.408 -2.511 9.643 1.00 98.12 105 LYS A O 1
ATOM 862 N N . ARG A 1 106 ? 0.495 -4.368 10.539 1.00 98.25 106 ARG A N 1
ATOM 863 C CA . ARG A 1 106 ? 0.637 -5.077 9.252 1.00 98.25 106 ARG A CA 1
ATOM 864 C C . ARG A 1 106 ? -0.718 -5.325 8.604 1.00 98.25 106 ARG A C 1
ATOM 866 O O . ARG A 1 106 ? -0.853 -5.150 7.395 1.00 98.25 106 ARG A O 1
ATOM 873 N N . LYS A 1 107 ? -1.732 -5.681 9.397 1.00 97.94 107 LYS A N 1
ATOM 874 C CA . LYS A 1 107 ? -3.089 -5.871 8.884 1.00 97.94 107 LYS A CA 1
ATOM 875 C C . LYS A 1 107 ? -3.659 -4.568 8.321 1.00 97.94 107 LYS A C 1
ATOM 877 O O . LYS A 1 107 ? -4.167 -4.576 7.204 1.00 97.94 107 LYS A O 1
ATOM 882 N N . LEU A 1 108 ? -3.535 -3.451 9.038 1.00 98.50 108 LEU A N 1
ATOM 883 C CA . LEU A 1 108 ? -4.002 -2.148 8.560 1.00 98.50 108 LEU A CA 1
ATOM 884 C C . LEU A 1 108 ? -3.223 -1.661 7.329 1.00 98.50 108 LEU A C 1
ATOM 886 O O . LEU A 1 108 ? -3.816 -1.095 6.414 1.00 98.50 108 LEU A O 1
ATOM 890 N N . LEU A 1 109 ? -1.917 -1.920 7.265 1.00 98.44 109 LEU A N 1
ATOM 891 C CA . LEU A 1 109 ? -1.096 -1.650 6.083 1.00 98.44 109 LEU A CA 1
ATOM 892 C C . LEU A 1 109 ? -1.653 -2.393 4.860 1.00 98.44 109 LEU A C 1
ATOM 894 O O . LEU A 1 109 ? -1.888 -1.776 3.823 1.00 98.44 109 LEU A O 1
ATOM 898 N N . GLN A 1 110 ? -1.927 -3.695 4.989 1.00 98.31 110 GLN A N 1
ATOM 899 C CA . GLN A 1 110 ? -2.507 -4.503 3.910 1.00 98.31 110 GLN A CA 1
ATOM 900 C C . GLN A 1 110 ? -3.893 -4.000 3.487 1.00 98.31 110 GLN A C 1
ATOM 902 O O . GLN A 1 110 ? -4.173 -3.917 2.294 1.00 98.31 110 GLN A O 1
ATOM 907 N N . LEU A 1 111 ? -4.747 -3.625 4.446 1.00 98.44 111 LEU A N 1
ATOM 908 C CA . LEU A 1 111 ? -6.069 -3.062 4.155 1.00 98.44 111 LEU A CA 1
ATOM 909 C C . LEU A 1 111 ? -5.962 -1.722 3.410 1.00 98.44 111 LEU A C 1
ATOM 911 O O . LEU A 1 111 ? -6.709 -1.487 2.464 1.00 98.44 111 LEU A O 1
ATOM 915 N N . ASN A 1 112 ? -5.012 -0.861 3.785 1.00 98.81 112 ASN A N 1
ATOM 916 C CA . ASN A 1 112 ? -4.741 0.380 3.057 1.00 98.81 112 ASN A CA 1
ATOM 917 C C . ASN A 1 112 ? -4.254 0.116 1.631 1.00 98.81 112 ASN A C 1
ATOM 919 O O . ASN A 1 112 ? -4.686 0.800 0.707 1.00 98.81 112 ASN A O 1
ATOM 923 N N . LEU A 1 113 ? -3.404 -0.892 1.428 1.00 98.56 113 LEU A N 1
ATOM 924 C CA . LEU A 1 113 ? -2.964 -1.277 0.088 1.00 98.56 113 LEU A CA 1
ATOM 925 C C . LEU A 1 113 ? -4.145 -1.757 -0.776 1.00 98.56 113 LEU A C 1
ATOM 927 O O . LEU A 1 113 ? -4.278 -1.338 -1.924 1.00 98.56 113 LEU A O 1
ATOM 931 N N . GLN A 1 114 ? -5.049 -2.561 -0.210 1.00 98.19 114 GLN A N 1
ATOM 932 C CA . GLN A 1 114 ? -6.279 -2.991 -0.886 1.00 98.19 114 GLN A CA 1
ATOM 933 C C . GLN A 1 114 ? -7.205 -1.808 -1.209 1.00 98.19 114 GLN A C 1
ATOM 935 O O . GLN A 1 114 ? -7.729 -1.710 -2.319 1.00 98.19 114 GLN A O 1
ATOM 940 N N . ALA A 1 115 ? -7.383 -0.880 -0.264 1.00 98.44 115 ALA A N 1
ATOM 941 C CA . ALA A 1 115 ? -8.173 0.331 -0.472 1.00 98.44 115 ALA A CA 1
ATOM 942 C C . ALA A 1 115 ? -7.574 1.214 -1.577 1.00 98.44 115 ALA A C 1
ATOM 944 O O . ALA A 1 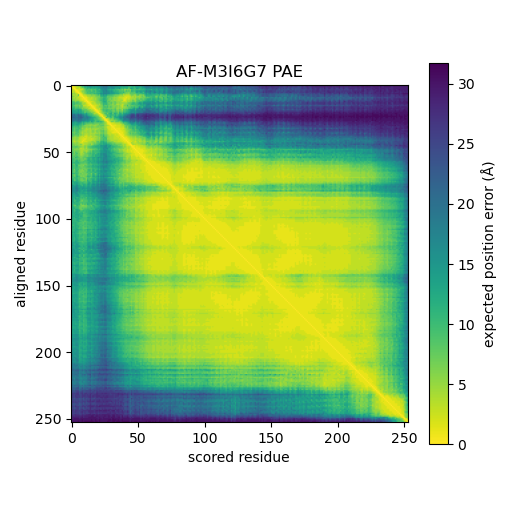115 ? -8.312 1.712 -2.428 1.00 98.44 115 ALA A O 1
ATOM 945 N N . ALA A 1 116 ? -6.247 1.370 -1.604 1.00 98.62 116 ALA A N 1
ATOM 946 C CA . ALA A 1 116 ? -5.549 2.084 -2.665 1.00 98.62 116 ALA A CA 1
ATOM 947 C C . ALA A 1 116 ? -5.822 1.445 -4.031 1.00 98.62 116 ALA A C 1
ATOM 949 O O . ALA A 1 116 ? -6.349 2.103 -4.924 1.00 98.62 116 ALA A O 1
ATOM 950 N N . GLN A 1 117 ? -5.591 0.139 -4.164 1.00 98.44 117 GLN A N 1
ATOM 951 C CA . GLN A 1 117 ? -5.832 -0.593 -5.409 1.00 98.44 117 GLN A CA 1
ATOM 952 C C . GLN A 1 117 ? -7.285 -0.456 -5.887 1.00 98.44 117 GLN A C 1
ATOM 954 O O . GLN A 1 117 ? -7.526 -0.143 -7.056 1.00 98.44 117 GLN A O 1
ATOM 959 N N . LYS A 1 118 ? -8.264 -0.601 -4.983 1.00 97.94 118 LYS A N 1
ATOM 960 C CA . LYS A 1 118 ? -9.690 -0.414 -5.301 1.00 97.94 118 LYS A CA 1
ATOM 961 C C . LYS A 1 118 ? -9.996 1.014 -5.768 1.00 97.94 118 LYS A C 1
ATOM 963 O O . LYS A 1 118 ? -10.736 1.209 -6.737 1.00 97.94 118 LYS A O 1
ATOM 968 N N . ALA A 1 119 ? -9.425 2.020 -5.104 1.00 97.75 119 ALA A N 1
ATOM 969 C CA . ALA A 1 119 ? -9.577 3.420 -5.489 1.00 97.75 119 ALA A CA 1
ATOM 970 C C . ALA A 1 119 ? -8.948 3.701 -6.865 1.00 97.75 119 ALA A C 1
ATOM 972 O O . ALA A 1 119 ? -9.603 4.307 -7.715 1.00 97.75 119 ALA A O 1
ATOM 973 N N . LYS A 1 120 ? -7.730 3.204 -7.123 1.00 98.12 120 LYS A N 1
ATOM 974 C CA . LYS A 1 120 ? -7.038 3.314 -8.418 1.00 98.12 120 LYS A CA 1
ATOM 975 C C . LYS A 1 120 ? -7.858 2.708 -9.555 1.00 98.12 120 LYS A C 1
ATOM 977 O O . LYS A 1 120 ? -8.053 3.370 -10.573 1.00 98.12 120 LYS A O 1
ATOM 982 N N . LEU A 1 121 ? -8.391 1.496 -9.369 1.00 97.62 121 LEU A N 1
ATOM 983 C CA . LEU A 1 121 ? -9.247 0.821 -10.357 1.00 97.62 121 LEU A CA 1
ATOM 984 C C . LEU A 1 121 ? -10.526 1.609 -10.677 1.00 97.62 121 LEU A C 1
ATOM 986 O O . LEU A 1 121 ? -11.045 1.520 -11.785 1.00 97.62 121 LEU A O 1
ATOM 990 N N . SER A 1 122 ? -10.999 2.421 -9.730 1.00 96.88 122 SER A N 1
ATOM 991 C CA . SER A 1 122 ? -12.158 3.309 -9.895 1.00 96.88 122 SER A CA 1
ATOM 992 C C . SER A 1 122 ? -11.779 4.715 -10.392 1.00 96.88 122 SER A C 1
ATOM 994 O O . SER A 1 122 ? -12.605 5.624 -10.343 1.00 96.88 122 SER A O 1
ATOM 996 N N . ALA A 1 123 ? -10.526 4.922 -10.819 1.00 97.31 123 ALA A N 1
ATOM 997 C CA . ALA A 1 123 ? -9.941 6.215 -11.192 1.00 97.31 123 ALA A CA 1
ATOM 998 C C . ALA A 1 123 ? -9.962 7.292 -10.081 1.00 97.31 123 ALA A C 1
ATOM 1000 O O . ALA A 1 123 ? -9.769 8.483 -10.335 1.00 97.31 123 ALA A O 1
ATOM 1001 N N . ALA A 1 124 ? -10.142 6.890 -8.820 1.00 97.00 124 ALA A N 1
ATOM 1002 C CA . ALA A 1 124 ? -10.073 7.761 -7.651 1.00 97.00 124 ALA A CA 1
ATOM 1003 C C . ALA A 1 124 ? -8.615 7.906 -7.174 1.00 97.00 124 ALA A C 1
ATOM 1005 O O . ALA A 1 124 ? -8.242 7.470 -6.082 1.00 97.00 124 ALA A O 1
ATOM 1006 N N . TYR A 1 1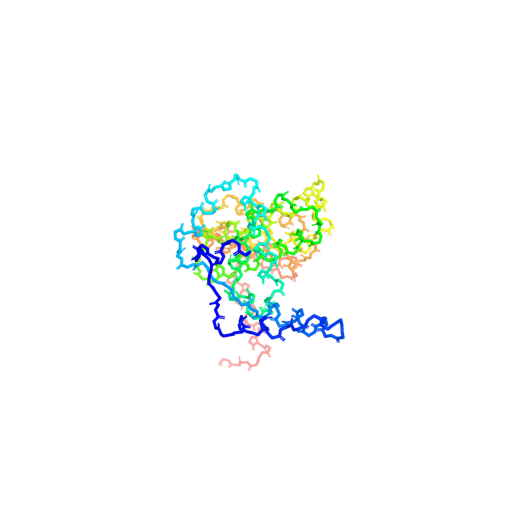25 ? -7.769 8.525 -8.004 1.00 97.69 125 TYR A N 1
ATOM 1007 C CA . TYR A 1 125 ? -6.317 8.556 -7.787 1.00 97.69 125 TYR A CA 1
ATOM 1008 C C . TYR A 1 125 ? -5.890 9.328 -6.533 1.00 97.69 125 TYR A C 1
ATOM 1010 O O . TYR A 1 125 ? -4.947 8.916 -5.858 1.00 97.69 125 TYR A O 1
ATOM 1018 N N . LYS A 1 126 ? -6.596 10.405 -6.165 1.00 98.00 126 LYS A N 1
ATOM 1019 C CA . LYS A 1 126 ? -6.297 11.173 -4.943 1.00 98.00 126 LYS A CA 1
ATOM 1020 C C . LYS A 1 126 ? -6.507 10.335 -3.668 1.00 98.00 126 LYS A C 1
ATOM 1022 O O . LYS A 1 126 ? -5.551 10.205 -2.905 1.00 98.00 126 LYS A O 1
ATOM 1027 N N . PRO A 1 127 ? -7.685 9.713 -3.435 1.00 97.00 127 PRO A N 1
ATOM 1028 C CA . PRO A 1 127 ? -7.851 8.746 -2.347 1.00 97.00 127 PRO A CA 1
ATOM 1029 C C . PRO A 1 127 ? -6.830 7.607 -2.389 1.00 97.00 127 PRO A C 1
ATOM 1031 O O . PRO A 1 127 ? -6.262 7.262 -1.358 1.00 97.00 127 PRO A O 1
ATOM 1034 N N . SER A 1 128 ? -6.538 7.075 -3.580 1.00 98.56 128 SER A N 1
ATOM 1035 C CA . SER A 1 128 ? -5.544 6.013 -3.748 1.00 98.56 128 SER A CA 1
ATOM 1036 C C . SER A 1 128 ? -4.159 6.406 -3.223 1.00 98.56 128 SER A C 1
ATOM 1038 O O . SER A 1 128 ? -3.545 5.644 -2.473 1.00 98.56 128 SER A O 1
ATOM 1040 N N . LYS A 1 129 ? -3.688 7.621 -3.554 1.00 98.69 129 LYS A N 1
ATOM 1041 C CA . LYS A 1 129 ? -2.433 8.181 -3.027 1.00 98.69 129 LYS A CA 1
ATOM 1042 C C . LYS A 1 129 ? -2.466 8.263 -1.500 1.00 98.69 129 LYS A C 1
ATOM 1044 O O . LYS A 1 129 ? -1.518 7.826 -0.855 1.00 98.69 129 LYS A O 1
ATOM 1049 N N . LEU A 1 130 ? -3.555 8.766 -0.912 1.00 98.44 130 LEU A N 1
ATOM 1050 C CA . LEU A 1 130 ? -3.680 8.893 0.547 1.00 98.44 130 LEU A CA 1
ATOM 1051 C C . LEU A 1 130 ? -3.587 7.538 1.263 1.00 98.44 130 LEU A C 1
ATOM 1053 O O . LEU A 1 130 ? -2.871 7.428 2.258 1.00 98.44 130 LEU A O 1
ATOM 1057 N N . TYR A 1 131 ? -4.246 6.500 0.744 1.00 98.69 131 TYR A N 1
ATOM 1058 C CA . TYR A 1 131 ? -4.152 5.154 1.312 1.00 98.69 131 TYR A CA 1
ATOM 1059 C C . TYR A 1 131 ? -2.746 4.551 1.163 1.00 98.69 131 TYR A C 1
ATOM 1061 O O . TYR A 1 131 ? -2.242 3.943 2.107 1.00 98.69 131 TYR A O 1
ATOM 1069 N N . CYS A 1 132 ? -2.055 4.780 0.040 1.00 98.62 132 CYS A N 1
ATOM 1070 C CA . CYS A 1 132 ? -0.655 4.358 -0.110 1.00 98.62 132 CYS A CA 1
ATOM 1071 C C . CYS A 1 132 ? 0.275 5.051 0.894 1.00 98.62 132 CYS A C 1
ATOM 1073 O O . CYS A 1 132 ? 1.154 4.407 1.464 1.00 98.62 132 CYS A O 1
ATOM 1075 N N . LEU A 1 133 ? 0.075 6.349 1.144 1.00 98.50 133 LEU A N 1
ATOM 1076 C CA . LEU A 1 133 ? 0.862 7.096 2.127 1.00 98.50 133 LEU A CA 1
ATOM 1077 C C . LEU A 1 133 ? 0.622 6.581 3.553 1.00 98.50 133 LEU A C 1
ATOM 1079 O O . LEU A 1 133 ? 1.587 6.373 4.283 1.00 98.50 133 LEU A O 1
ATOM 1083 N N . GLN A 1 134 ? -0.630 6.281 3.915 1.00 98.56 134 GLN A N 1
ATOM 1084 C CA . GLN A 1 134 ? -0.968 5.627 5.188 1.00 98.56 134 GLN A CA 1
ATOM 1085 C C . GLN A 1 134 ? -0.281 4.255 5.319 1.00 98.56 134 GLN A C 1
ATOM 1087 O O . GLN A 1 134 ? 0.305 3.947 6.356 1.00 98.56 134 GLN A O 1
ATOM 1092 N N . ALA A 1 135 ? -0.281 3.441 4.256 1.00 98.56 135 ALA A N 1
ATOM 1093 C CA . ALA A 1 135 ? 0.431 2.162 4.245 1.00 98.56 135 ALA A CA 1
ATOM 1094 C C . ALA A 1 135 ? 1.955 2.338 4.414 1.00 98.56 135 ALA A C 1
ATOM 1096 O O . ALA A 1 135 ? 2.573 1.601 5.183 1.00 98.56 135 ALA A O 1
ATOM 1097 N N . LYS A 1 136 ? 2.562 3.330 3.746 1.00 97.88 136 LYS A N 1
ATOM 1098 C CA . LYS A 1 136 ? 3.999 3.648 3.857 1.00 97.88 136 LYS A CA 1
ATOM 1099 C C . LYS A 1 136 ? 4.386 4.148 5.253 1.00 97.88 136 LYS A C 1
ATOM 1101 O O . LYS A 1 136 ? 5.460 3.802 5.751 1.00 97.88 136 LYS A O 1
ATOM 1106 N N . GLU A 1 137 ? 3.522 4.925 5.899 1.00 97.62 137 GLU A N 1
ATOM 1107 C CA . GLU A 1 137 ? 3.717 5.382 7.278 1.00 97.62 137 GLU A CA 1
ATOM 1108 C C . GLU A 1 137 ? 3.677 4.202 8.261 1.00 97.62 137 GLU A C 1
ATOM 1110 O O . GLU A 1 137 ? 4.594 4.028 9.070 1.00 97.62 137 GLU A O 1
ATOM 1115 N N . LEU A 1 138 ? 2.676 3.324 8.130 1.00 98.06 138 LEU A N 1
ATOM 1116 C CA . LEU A 1 138 ? 2.575 2.104 8.934 1.00 98.06 138 LEU A CA 1
ATOM 1117 C C . LEU A 1 138 ? 3.788 1.195 8.739 1.00 98.06 138 LEU A C 1
ATOM 1119 O O . LEU A 1 138 ? 4.339 0.718 9.732 1.00 98.06 138 LEU A O 1
ATOM 1123 N N . LEU A 1 139 ? 4.233 1.010 7.491 1.00 97.75 139 LEU A N 1
ATOM 1124 C CA . LEU A 1 139 ? 5.436 0.250 7.158 1.00 97.75 139 LEU A CA 1
ATOM 1125 C C . LEU A 1 139 ? 6.662 0.822 7.871 1.00 97.75 139 LEU A C 1
ATOM 1127 O O . LEU A 1 139 ? 7.348 0.098 8.584 1.00 97.75 139 LEU A O 1
ATOM 1131 N N . SER A 1 140 ? 6.891 2.131 7.743 1.00 96.31 140 SER A N 1
ATOM 1132 C CA . SER A 1 140 ? 8.002 2.819 8.410 1.00 96.31 140 SER A CA 1
ATOM 1133 C C . SER A 1 140 ? 7.962 2.629 9.929 1.00 96.31 140 SER A C 1
ATOM 1135 O O . SER A 1 140 ? 9.002 2.457 10.555 1.00 96.31 140 SER A O 1
ATOM 1137 N N . SER A 1 141 ? 6.766 2.590 10.526 1.00 96.19 141 SER A N 1
ATOM 1138 C CA . SER A 1 141 ? 6.595 2.391 11.970 1.00 96.19 141 SER A CA 1
ATOM 1139 C C . SER A 1 141 ? 6.907 0.969 12.466 1.00 96.19 141 SER A C 1
ATOM 1141 O O . SER A 1 141 ? 7.023 0.764 13.677 1.00 96.19 141 SER A O 1
ATOM 1143 N N . LEU A 1 142 ? 7.006 -0.018 11.566 1.00 96.00 142 LEU A N 1
ATOM 1144 C CA . LEU A 1 142 ? 7.352 -1.407 11.896 1.00 96.00 142 LEU A CA 1
ATOM 1145 C C . LEU A 1 142 ? 8.868 -1.618 12.013 1.00 96.00 142 LEU A C 1
ATOM 1147 O O . LEU A 1 142 ? 9.301 -2.628 12.570 1.00 96.00 142 LEU A O 1
ATOM 1151 N N . CYS A 1 143 ? 9.676 -0.681 11.512 1.00 94.38 143 CYS A N 1
ATOM 1152 C CA . CYS A 1 143 ? 11.117 -0.850 11.354 1.00 94.38 143 CYS A CA 1
ATOM 1153 C C . CYS A 1 143 ? 11.894 0.305 11.995 1.00 94.38 143 CYS A C 1
ATOM 1155 O O . CYS A 1 143 ? 11.373 1.391 12.225 1.00 94.38 143 CYS A O 1
ATOM 1157 N 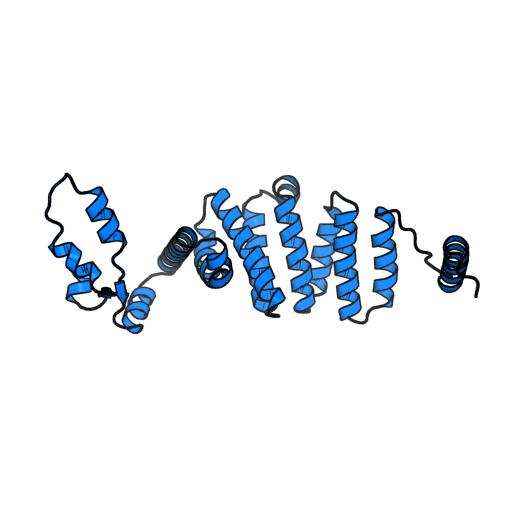N . LYS A 1 144 ? 13.184 0.088 12.271 1.00 93.19 144 LYS A N 1
ATO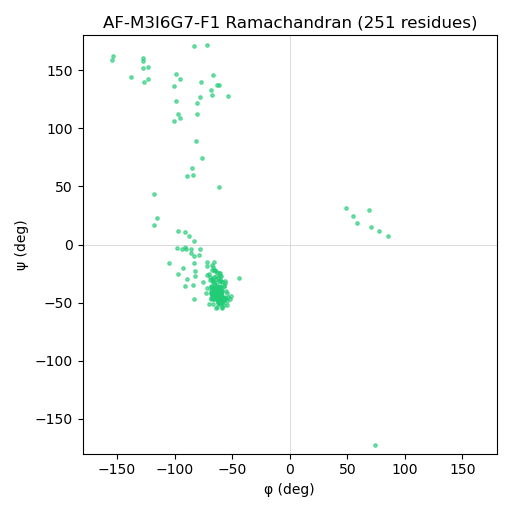M 1158 C CA . LYS A 1 144 ? 14.065 1.139 12.817 1.00 93.19 144 LYS A CA 1
ATOM 1159 C C . LYS A 1 144 ? 14.615 2.070 11.738 1.00 93.19 144 LYS A C 1
ATOM 1161 O O . LYS A 1 144 ? 15.043 3.179 12.038 1.00 93.19 144 LYS A O 1
ATOM 1166 N N . SER A 1 145 ? 14.650 1.592 10.501 1.00 92.94 145 SER A N 1
ATOM 1167 C CA . SER A 1 145 ? 15.120 2.318 9.331 1.00 92.94 145 SER A CA 1
ATOM 1168 C C . SER A 1 145 ? 14.444 1.772 8.078 1.00 92.94 145 SER A C 1
ATOM 1170 O O . SER A 1 145 ? 13.951 0.643 8.065 1.00 92.94 145 SER A O 1
ATOM 1172 N N . GLU A 1 146 ? 14.477 2.543 6.997 1.00 89.06 146 GLU A N 1
ATOM 1173 C CA . GLU A 1 146 ? 13.959 2.109 5.698 1.00 89.06 146 GLU A CA 1
ATOM 1174 C C . GLU A 1 146 ? 14.661 0.841 5.185 1.00 89.06 146 GLU A C 1
ATOM 1176 O O . GLU A 1 146 ? 14.019 -0.086 4.692 1.00 89.06 146 GLU A O 1
ATOM 1181 N N . LYS A 1 147 ? 15.982 0.745 5.384 1.00 91.88 147 LYS A N 1
ATOM 1182 C CA . LYS A 1 147 ? 16.755 -0.455 5.044 1.00 91.88 147 LYS A CA 1
ATOM 1183 C C . LYS A 1 147 ? 16.270 -1.682 5.819 1.00 91.88 147 LYS A C 1
ATOM 1185 O O . LYS A 1 147 ? 16.257 -2.782 5.272 1.00 91.88 147 LYS A O 1
ATOM 1190 N N . ASP A 1 148 ? 15.875 -1.511 7.080 1.00 94.12 148 ASP A N 1
ATOM 1191 C CA . ASP A 1 148 ? 15.329 -2.612 7.876 1.00 94.12 148 ASP A CA 1
ATOM 1192 C C . ASP A 1 148 ? 13.967 -3.065 7.348 1.00 94.12 148 ASP A C 1
ATOM 1194 O O . ASP A 1 148 ? 13.731 -4.270 7.311 1.00 94.12 148 ASP A O 1
ATOM 1198 N N . CYS A 1 149 ? 13.117 -2.148 6.869 1.00 94.38 149 CYS A N 1
ATOM 1199 C CA . CYS A 1 149 ? 11.846 -2.517 6.238 1.00 94.38 149 CYS A CA 1
ATOM 1200 C C . CYS A 1 149 ? 12.050 -3.357 4.982 1.00 94.38 149 CYS A C 1
ATOM 1202 O O . CYS A 1 149 ? 11.486 -4.444 4.884 1.00 94.38 149 CYS A O 1
ATOM 1204 N N . TRP A 1 150 ? 12.925 -2.926 4.071 1.00 96.00 150 TRP A N 1
ATOM 1205 C CA . TRP A 1 150 ? 13.247 -3.711 2.876 1.00 96.00 150 TRP A CA 1
ATOM 1206 C C . TRP A 1 150 ? 13.840 -5.091 3.208 1.00 96.00 150 TRP A C 1
ATOM 1208 O O . TRP A 1 150 ? 13.673 -6.038 2.445 1.00 96.00 150 TRP A O 1
ATOM 1218 N N . ASN A 1 151 ? 14.493 -5.256 4.360 1.00 94.62 151 ASN A N 1
ATOM 1219 C CA . ASN A 1 151 ? 15.017 -6.558 4.773 1.00 94.62 151 ASN A CA 1
ATOM 1220 C C . ASN A 1 151 ? 13.968 -7.449 5.455 1.00 94.62 151 ASN A C 1
ATOM 1222 O O . ASN A 1 151 ? 13.887 -8.633 5.135 1.00 94.62 151 ASN A O 1
ATOM 1226 N N . GLN A 1 152 ? 13.207 -6.907 6.408 1.00 94.81 152 GLN A N 1
ATOM 1227 C CA . GLN A 1 152 ? 12.314 -7.676 7.287 1.00 94.81 152 GLN A CA 1
ATOM 1228 C C . GLN A 1 152 ? 10.894 -7.803 6.727 1.00 94.81 152 GLN A C 1
ATOM 1230 O O . GLN A 1 152 ? 10.270 -8.847 6.874 1.00 94.81 152 GLN A O 1
ATOM 1235 N N . GLU A 1 153 ? 10.409 -6.760 6.058 1.00 96.62 153 GLU A N 1
ATOM 1236 C CA . GLU A 1 153 ? 9.056 -6.634 5.509 1.00 96.62 153 GLU A CA 1
ATOM 1237 C C . GLU A 1 153 ? 9.132 -6.484 3.982 1.00 96.62 153 GLU A C 1
ATOM 1239 O O . GLU A 1 153 ? 8.484 -5.614 3.401 1.00 96.62 153 GLU A O 1
ATOM 1244 N N . TYR A 1 154 ? 9.984 -7.281 3.325 1.00 97.50 154 TYR A N 1
ATOM 1245 C CA . TYR A 1 154 ? 10.316 -7.101 1.906 1.00 97.50 154 TYR A CA 1
ATOM 1246 C C . TYR A 1 154 ? 9.082 -7.071 1.003 1.00 97.50 154 TYR A C 1
ATOM 1248 O O . TYR A 1 154 ? 8.910 -6.118 0.250 1.00 97.50 154 TYR A O 1
ATOM 1256 N N . ASP A 1 155 ? 8.210 -8.075 1.111 1.00 96.94 155 ASP A N 1
ATOM 1257 C CA . ASP A 1 155 ? 7.043 -8.208 0.232 1.00 96.94 155 ASP A CA 1
ATOM 1258 C C . ASP A 1 155 ? 6.083 -7.022 0.398 1.00 96.94 155 ASP A C 1
ATOM 1260 O O . ASP A 1 155 ? 5.590 -6.464 -0.582 1.00 96.94 155 ASP A O 1
ATOM 1264 N N . LEU A 1 156 ? 5.868 -6.582 1.645 1.00 97.50 156 LEU A N 1
ATOM 1265 C CA . LEU A 1 156 ? 5.060 -5.400 1.952 1.00 97.50 156 LEU A CA 1
ATOM 1266 C C . LEU A 1 156 ? 5.727 -4.118 1.450 1.00 97.50 156 LEU A C 1
ATOM 1268 O O . LEU A 1 156 ? 5.054 -3.261 0.882 1.00 97.50 156 LEU A O 1
ATOM 1272 N N . SER A 1 157 ? 7.043 -3.994 1.625 1.00 98.00 157 SER A N 1
ATOM 1273 C CA . SER A 1 157 ? 7.817 -2.845 1.155 1.00 98.00 157 SER A CA 1
ATOM 1274 C C . SER A 1 157 ? 7.728 -2.724 -0.357 1.00 98.00 157 SER A C 1
ATOM 1276 O O . SER A 1 157 ? 7.351 -1.668 -0.862 1.00 98.00 157 SER A O 1
ATOM 1278 N N . TYR A 1 158 ? 7.987 -3.813 -1.075 1.00 98.06 158 TYR A N 1
ATOM 1279 C CA . TYR A 1 158 ? 7.906 -3.852 -2.526 1.00 98.06 158 TYR A CA 1
ATOM 1280 C C . TYR A 1 158 ? 6.495 -3.509 -3.016 1.00 98.06 158 TYR A C 1
ATOM 1282 O O . TYR A 1 158 ? 6.336 -2.627 -3.859 1.00 98.06 158 TYR A O 1
ATOM 1290 N N . ALA A 1 159 ? 5.463 -4.133 -2.439 1.00 98.00 159 ALA A N 1
ATOM 1291 C CA . ALA A 1 159 ? 4.078 -3.898 -2.837 1.00 98.00 159 ALA A CA 1
ATOM 1292 C C . ALA A 1 159 ? 3.622 -2.447 -2.592 1.00 98.00 159 ALA A C 1
ATOM 1294 O O . ALA A 1 159 ? 3.010 -1.844 -3.473 1.00 98.00 159 ALA A O 1
ATOM 1295 N N . VAL A 1 160 ? 3.959 -1.863 -1.433 1.00 98.25 160 VAL A N 1
ATOM 1296 C CA . VAL A 1 160 ? 3.618 -0.468 -1.105 1.00 98.25 160 VAL A CA 1
ATOM 1297 C C . VAL A 1 160 ? 4.343 0.511 -2.022 1.00 98.25 160 VAL A C 1
ATOM 1299 O O . VAL A 1 160 ? 3.706 1.422 -2.538 1.00 98.25 160 VAL A O 1
ATOM 1302 N N . HIS A 1 161 ? 5.648 0.336 -2.256 1.00 98.38 161 HIS A N 1
ATOM 1303 C CA . HIS A 1 161 ? 6.400 1.253 -3.118 1.00 98.38 161 HIS A CA 1
ATOM 1304 C C . HIS A 1 161 ? 5.941 1.156 -4.576 1.00 98.38 161 HIS A C 1
ATOM 1306 O O . HIS A 1 161 ? 5.802 2.187 -5.230 1.00 98.38 161 HIS A O 1
ATOM 1312 N N . LYS A 1 162 ? 5.647 -0.053 -5.074 1.00 98.12 162 LYS A N 1
ATOM 1313 C CA . LYS A 1 162 ? 5.117 -0.268 -6.428 1.00 98.12 162 LYS A CA 1
ATOM 1314 C C . LYS A 1 162 ? 3.778 0.440 -6.630 1.00 98.12 162 LYS A C 1
ATOM 1316 O O . LYS A 1 162 ? 3.632 1.196 -7.587 1.00 98.12 162 LYS A O 1
ATOM 1321 N N . GLU A 1 163 ? 2.825 0.224 -5.722 1.00 98.50 163 GLU A N 1
ATOM 1322 C CA . GLU A 1 163 ? 1.514 0.874 -5.798 1.00 98.50 163 GLU A CA 1
ATOM 1323 C C . GLU A 1 163 ? 1.645 2.396 -5.640 1.00 98.50 163 GLU A C 1
ATOM 1325 O O . GLU A 1 163 ? 1.029 3.140 -6.400 1.00 98.50 163 GLU A O 1
ATOM 1330 N N . LEU A 1 164 ? 2.494 2.861 -4.713 1.00 98.56 164 LEU A N 1
ATOM 1331 C CA . LEU A 1 164 ? 2.741 4.283 -4.479 1.00 98.56 164 LEU A CA 1
ATOM 1332 C C . LEU A 1 164 ? 3.321 4.975 -5.720 1.00 98.56 164 LEU A C 1
ATOM 1334 O O . LEU A 1 164 ? 2.802 6.012 -6.117 1.00 98.56 164 LEU A O 1
ATOM 1338 N N . ALA A 1 165 ? 4.352 4.406 -6.350 1.00 98.38 165 ALA A N 1
ATOM 1339 C CA . ALA A 1 165 ? 4.922 4.939 -7.587 1.00 98.38 165 ALA A CA 1
ATOM 1340 C C . ALA A 1 165 ? 3.850 5.092 -8.674 1.00 98.38 165 ALA A C 1
ATOM 1342 O O . ALA A 1 165 ? 3.725 6.147 -9.293 1.00 98.38 165 ALA A O 1
ATOM 1343 N N . GLU A 1 166 ? 3.017 4.065 -8.854 1.00 98.06 166 GLU A N 1
ATOM 1344 C CA . GLU A 1 166 ? 1.967 4.096 -9.866 1.00 98.06 166 GLU A CA 1
ATOM 1345 C C . GLU A 1 166 ? 0.940 5.207 -9.608 1.00 98.06 166 GLU A C 1
ATOM 1347 O O . GLU A 1 166 ? 0.613 5.999 -10.494 1.00 98.06 166 GLU A O 1
ATOM 1352 N N . VAL A 1 167 ? 0.446 5.314 -8.373 1.00 98.31 167 VAL A N 1
ATOM 1353 C CA . VAL A 1 167 ? -0.566 6.323 -8.031 1.00 98.31 167 VAL A CA 1
ATOM 1354 C C . VAL A 1 167 ? 0.013 7.737 -7.999 1.00 98.31 167 VAL A C 1
ATOM 1356 O O . VAL A 1 167 ? -0.736 8.685 -8.235 1.00 98.31 167 VAL A O 1
ATOM 1359 N N . LEU A 1 168 ? 1.313 7.904 -7.738 1.00 98.50 168 LEU A N 1
ATOM 1360 C CA . LEU A 1 168 ? 1.992 9.200 -7.786 1.00 98.50 168 LEU A CA 1
ATOM 1361 C C . LEU A 1 168 ? 1.970 9.773 -9.203 1.00 98.50 168 LEU A C 1
ATOM 1363 O O . LEU A 1 168 ? 1.435 10.866 -9.403 1.00 98.50 168 LEU A O 1
ATOM 1367 N N . TYR A 1 169 ? 2.436 9.029 -10.212 1.00 96.94 169 TYR A N 1
ATOM 1368 C CA . TYR A 1 169 ? 2.402 9.557 -11.579 1.00 96.94 169 TYR A CA 1
ATOM 1369 C C . TYR A 1 169 ? 0.967 9.736 -12.098 1.00 96.94 169 TYR A C 1
ATOM 1371 O O . TYR A 1 169 ? 0.712 10.665 -12.864 1.00 96.94 169 TYR A O 1
ATOM 1379 N N . LEU A 1 170 ? 0.008 8.901 -11.669 1.00 97.12 170 LEU A N 1
ATOM 1380 C CA . LEU A 1 170 ? -1.412 9.068 -12.019 1.00 97.12 170 LEU A CA 1
ATOM 1381 C C . LEU A 1 170 ? -2.018 10.357 -11.436 1.00 97.12 170 LEU A C 1
ATOM 1383 O O . LEU A 1 170 ? -2.998 10.871 -11.974 1.00 97.12 170 LEU A O 1
ATOM 1387 N N . ASN A 1 171 ? -1.433 10.900 -10.365 1.00 97.31 171 ASN A N 1
ATOM 1388 C CA . ASN A 1 171 ? -1.771 12.220 -9.825 1.00 97.31 171 ASN A CA 1
ATOM 1389 C C . ASN A 1 171 ? -0.914 13.359 -10.415 1.00 97.31 171 ASN A C 1
ATOM 1391 O O . ASN A 1 171 ? -1.160 14.520 -10.094 1.00 97.31 171 ASN A O 1
ATOM 1395 N N . GLY A 1 172 ? 0.042 13.056 -11.299 1.00 96.25 172 GLY A N 1
ATOM 1396 C CA . GLY A 1 172 ? 0.975 14.027 -11.878 1.00 96.25 172 GLY A CA 1
ATOM 1397 C C . GLY A 1 172 ? 2.218 14.302 -11.025 1.00 96.25 172 GLY A C 1
ATOM 1398 O O . GLY A 1 172 ? 3.012 15.173 -11.379 1.00 96.25 172 GLY A O 1
ATOM 1399 N N . ASP A 1 173 ? 2.422 13.552 -9.940 1.00 97.62 173 ASP A N 1
ATOM 1400 C CA . ASP A 1 173 ? 3.565 13.681 -9.029 1.00 97.62 173 ASP A CA 1
ATOM 1401 C C . ASP A 1 173 ? 4.782 12.903 -9.572 1.00 97.62 173 ASP A C 1
ATOM 1403 O O . ASP A 1 173 ? 5.274 11.946 -8.973 1.00 97.62 173 ASP A O 1
ATOM 1407 N N . PHE A 1 174 ? 5.237 13.280 -10.770 1.00 96.69 174 PHE A N 1
ATOM 1408 C CA . PHE A 1 174 ? 6.239 12.532 -11.542 1.00 96.69 174 PHE A CA 1
ATOM 1409 C C . PHE A 1 174 ? 7.606 12.425 -10.853 1.00 96.69 174 PHE A C 1
ATOM 1411 O O . PHE A 1 174 ? 8.270 11.398 -10.950 1.00 96.69 174 PHE A O 1
ATOM 1418 N N . GLU A 1 175 ? 8.042 13.472 -10.153 1.00 97.06 175 GLU A N 1
ATOM 1419 C CA . GLU A 1 175 ? 9.335 13.472 -9.454 1.00 97.06 175 GLU A CA 1
ATOM 1420 C C . GLU A 1 175 ? 9.336 12.461 -8.297 1.00 97.06 175 GLU A C 1
ATOM 1422 O O . GLU A 1 175 ? 10.169 11.556 -8.274 1.00 97.06 175 GLU A O 1
ATOM 1427 N N . GLU A 1 176 ? 8.325 12.524 -7.423 1.00 98.12 176 GLU A N 1
ATOM 1428 C CA . GLU A 1 176 ? 8.137 11.574 -6.314 1.00 98.12 176 GLU A CA 1
ATOM 1429 C C . GLU A 1 176 ? 7.969 10.129 -6.823 1.00 98.12 176 GLU A C 1
ATOM 1431 O O . GLU A 1 176 ? 8.481 9.180 -6.217 1.00 98.12 176 GLU A O 1
ATOM 1436 N N . SER A 1 177 ? 7.260 9.943 -7.945 1.00 98.31 177 SER A N 1
ATOM 1437 C CA . SER A 1 177 ? 7.116 8.636 -8.601 1.00 98.31 177 SER A CA 1
ATOM 1438 C C . SER A 1 177 ? 8.476 8.075 -9.015 1.00 98.31 177 SER A C 1
ATOM 1440 O O . SER A 1 177 ? 8.820 6.946 -8.664 1.00 98.31 177 SER A O 1
ATOM 1442 N N . GLN A 1 178 ? 9.293 8.874 -9.707 1.00 97.44 178 GLN A N 1
ATOM 1443 C CA . GLN A 1 178 ? 10.603 8.445 -10.196 1.00 97.44 178 GLN A CA 1
ATOM 1444 C C . GLN A 1 178 ? 11.583 8.137 -9.065 1.00 97.44 178 GLN A C 1
ATOM 1446 O O . GLN A 1 178 ? 12.318 7.153 -9.166 1.00 97.44 178 GLN A O 1
ATOM 1451 N N . GLU A 1 179 ? 11.585 8.923 -7.987 1.00 97.94 179 GLU A N 1
ATOM 1452 C CA . GLU A 1 179 ? 12.361 8.615 -6.779 1.00 97.94 179 GLU A CA 1
ATOM 1453 C C . GLU A 1 179 ? 11.937 7.266 -6.189 1.00 97.94 179 GLU A C 1
ATOM 1455 O O . GLU A 1 179 ? 12.772 6.380 -5.989 1.00 97.94 179 GLU A O 1
ATOM 1460 N N . THR A 1 180 ? 10.626 7.057 -6.039 1.00 98.12 180 THR A N 1
ATOM 1461 C CA . THR A 1 180 ? 10.068 5.796 -5.532 1.00 98.12 180 THR A CA 1
ATOM 1462 C C . THR A 1 180 ? 10.461 4.612 -6.425 1.00 98.12 180 THR A C 1
ATOM 1464 O O . THR A 1 180 ? 10.874 3.567 -5.922 1.00 98.12 180 THR A O 1
ATOM 1467 N N . ILE A 1 181 ? 10.408 4.763 -7.753 1.00 97.62 181 ILE A N 1
ATOM 1468 C CA . ILE A 1 181 ? 10.829 3.725 -8.709 1.00 97.62 181 ILE A CA 1
ATOM 1469 C C . ILE A 1 181 ? 12.324 3.417 -8.577 1.00 97.62 181 ILE A C 1
ATOM 1471 O O . ILE A 1 181 ? 12.722 2.251 -8.640 1.00 97.62 181 ILE A O 1
ATOM 1475 N N . GLN A 1 182 ? 13.171 4.431 -8.389 1.00 96.00 182 GLN A N 1
ATOM 1476 C CA . GLN A 1 182 ? 14.603 4.214 -8.182 1.00 96.00 182 GLN A CA 1
ATOM 1477 C C . GLN A 1 182 ? 14.876 3.412 -6.911 1.00 96.00 182 GLN A C 1
ATOM 1479 O O . GLN A 1 182 ? 15.776 2.571 -6.912 1.00 96.00 182 GLN A O 1
ATOM 1484 N N . ASP A 1 183 ? 14.108 3.633 -5.850 1.00 96.19 183 ASP A N 1
ATOM 1485 C CA . ASP A 1 183 ? 14.250 2.866 -4.617 1.00 96.19 183 ASP A CA 1
ATOM 1486 C C . ASP A 1 183 ? 13.813 1.412 -4.802 1.00 96.19 183 ASP A C 1
ATOM 1488 O O . ASP A 1 183 ? 14.537 0.508 -4.380 1.00 96.19 183 ASP A O 1
ATOM 1492 N N . ILE A 1 184 ? 12.737 1.159 -5.555 1.00 97.00 184 ILE A N 1
ATOM 1493 C CA . ILE A 1 184 ? 12.362 -0.205 -5.959 1.00 97.00 184 ILE A CA 1
ATOM 1494 C C . ILE A 1 184 ? 13.501 -0.863 -6.750 1.00 97.00 184 ILE A C 1
ATOM 1496 O O . ILE A 1 184 ? 13.900 -1.981 -6.435 1.00 97.00 184 ILE A O 1
ATOM 1500 N N . LEU A 1 185 ? 14.077 -0.175 -7.742 1.00 95.00 185 LEU A N 1
ATOM 1501 C CA . LEU A 1 185 ? 15.164 -0.715 -8.571 1.00 95.00 185 LEU A CA 1
ATOM 1502 C C . LEU A 1 185 ? 16.417 -1.077 -7.759 1.00 95.00 185 LEU A C 1
ATOM 1504 O O . LEU A 1 185 ? 17.081 -2.064 -8.078 1.00 95.00 185 LEU A O 1
ATOM 1508 N N . LYS A 1 186 ? 16.743 -0.304 -6.715 1.00 95.00 186 LYS A N 1
ATOM 1509 C CA . LYS A 1 186 ? 17.874 -0.589 -5.812 1.00 95.00 186 LYS A CA 1
ATOM 1510 C C . LYS A 1 186 ? 17.630 -1.825 -4.940 1.00 95.00 186 LYS A C 1
ATOM 1512 O O . LYS A 1 186 ? 18.596 -2.481 -4.560 1.00 95.00 186 LYS A O 1
ATOM 1517 N N . GLN A 1 187 ? 16.372 -2.102 -4.596 1.00 96.50 187 GLN A N 1
ATOM 1518 C CA . GLN A 1 187 ? 15.988 -3.116 -3.605 1.00 96.50 187 GLN A CA 1
ATOM 1519 C C . GLN A 1 187 ? 15.412 -4.398 -4.226 1.00 96.50 187 GLN A C 1
ATOM 1521 O O . GLN A 1 187 ? 15.313 -5.420 -3.545 1.00 96.50 187 GLN A O 1
ATOM 1526 N N . ALA A 1 188 ? 15.022 -4.368 -5.501 1.00 95.00 188 ALA A N 1
ATOM 1527 C CA . ALA A 1 188 ? 14.509 -5.518 -6.239 1.00 95.00 188 ALA A CA 1
ATOM 1528 C C . ALA A 1 188 ? 15.484 -6.709 -6.161 1.00 95.00 188 ALA A C 1
ATOM 1530 O O . ALA A 1 188 ? 16.677 -6.573 -6.445 1.00 95.00 188 ALA A O 1
ATOM 1531 N N . LYS A 1 189 ? 14.974 -7.882 -5.769 1.00 95.06 189 LYS A N 1
ATOM 1532 C CA . LYS A 1 189 ? 15.757 -9.110 -5.566 1.00 95.06 189 LYS A CA 1
ATOM 1533 C C . LYS A 1 189 ? 15.790 -9.975 -6.818 1.00 95.06 189 LYS A C 1
ATOM 1535 O O . LYS A 1 189 ? 16.679 -10.816 -6.954 1.00 95.06 189 LYS A O 1
ATOM 1540 N N . THR A 1 190 ? 14.837 -9.781 -7.727 1.00 93.25 190 THR A N 1
ATOM 1541 C CA . THR A 1 190 ? 14.688 -10.578 -8.941 1.00 93.25 190 THR A CA 1
ATOM 1542 C C . THR A 1 190 ? 14.718 -9.721 -10.212 1.00 93.25 190 THR A C 1
ATOM 1544 O O . THR A 1 190 ? 14.306 -8.558 -10.203 1.00 93.25 190 THR A O 1
ATOM 1547 N N . PRO A 1 191 ? 15.148 -10.299 -11.349 1.00 91.31 191 PRO A N 1
ATOM 1548 C CA . PRO A 1 191 ? 15.036 -9.646 -12.653 1.00 91.31 191 PRO A CA 1
ATOM 1549 C C . PRO A 1 191 ? 13.603 -9.243 -13.023 1.00 91.31 191 PRO A C 1
ATOM 1551 O O . PRO A 1 191 ? 13.404 -8.229 -13.685 1.00 91.31 191 PRO A O 1
ATOM 1554 N N . VAL A 1 192 ? 12.608 -10.025 -12.589 1.00 91.88 192 VAL A N 1
ATOM 1555 C CA . VAL A 1 192 ? 11.189 -9.741 -12.841 1.00 91.88 192 VAL A CA 1
ATOM 1556 C C . VAL A 1 192 ? 10.762 -8.482 -12.096 1.00 91.88 192 VAL A C 1
ATOM 1558 O O . VAL A 1 192 ? 10.190 -7.589 -12.708 1.00 9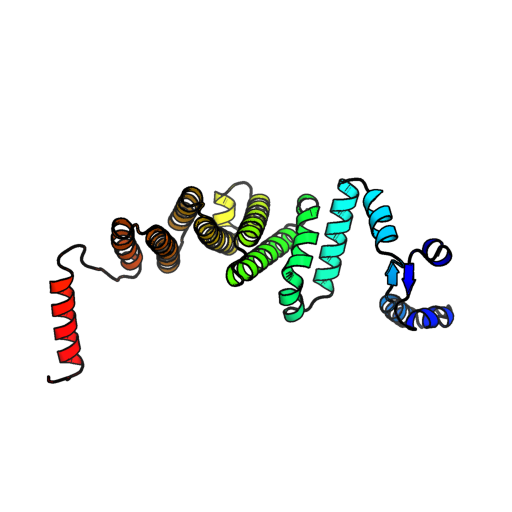1.88 192 VAL A O 1
ATOM 1561 N N . GLU A 1 193 ? 11.112 -8.357 -10.816 1.00 94.00 193 GLU A N 1
ATOM 1562 C CA . GLU A 1 193 ? 10.828 -7.153 -10.025 1.00 94.00 193 GLU A CA 1
ATOM 1563 C C . GLU A 1 193 ? 11.508 -5.903 -10.611 1.00 94.00 193 GLU A C 1
ATOM 1565 O O . GLU A 1 193 ? 10.900 -4.838 -10.716 1.00 94.00 193 GLU A O 1
ATOM 1570 N N . GLN A 1 194 ? 12.756 -6.026 -11.077 1.00 92.31 194 GLN A N 1
ATOM 1571 C CA . GLN A 1 194 ? 13.433 -4.928 -11.778 1.00 92.31 194 GLN A CA 1
ATOM 1572 C C . GLN A 1 194 ? 12.698 -4.534 -13.065 1.00 92.31 194 GLN A C 1
ATOM 1574 O O . GLN A 1 194 ? 12.520 -3.346 -13.340 1.00 92.31 194 GLN A O 1
ATOM 1579 N N . ALA A 1 195 ? 12.256 -5.518 -13.851 1.00 91.19 195 ALA A N 1
ATOM 1580 C CA . ALA A 1 195 ? 11.506 -5.276 -15.075 1.00 91.19 195 ALA A CA 1
ATOM 1581 C C . ALA A 1 195 ? 10.153 -4.603 -14.796 1.00 91.19 195 ALA A C 1
ATOM 1583 O O . ALA A 1 195 ? 9.772 -3.692 -15.530 1.00 91.19 195 ALA A O 1
ATOM 1584 N N . GLU A 1 196 ? 9.455 -4.982 -13.722 1.00 92.56 196 GLU A N 1
ATOM 1585 C CA . GLU A 1 196 ? 8.219 -4.319 -13.290 1.00 92.56 196 GLU A CA 1
ATOM 1586 C C . GLU A 1 196 ? 8.447 -2.844 -12.930 1.00 92.56 196 GLU A C 1
ATOM 1588 O O . GLU A 1 196 ? 7.678 -1.983 -13.358 1.00 92.56 196 GLU A O 1
ATOM 1593 N N . ALA A 1 197 ? 9.517 -2.533 -12.193 1.00 94.88 197 ALA A N 1
ATOM 1594 C CA . ALA A 1 197 ? 9.857 -1.156 -11.836 1.00 94.88 197 ALA A CA 1
ATOM 1595 C C . ALA A 1 197 ? 10.212 -0.309 -13.072 1.00 94.88 197 ALA A C 1
ATOM 1597 O O . ALA A 1 197 ? 9.753 0.825 -13.215 1.00 94.88 197 ALA A O 1
ATOM 1598 N N . TYR A 1 198 ? 10.969 -0.868 -14.021 1.00 94.06 198 TYR A N 1
ATOM 1599 C CA . TYR A 1 198 ? 11.212 -0.195 -15.298 1.00 94.06 198 TYR A CA 1
ATOM 1600 C C . TYR A 1 198 ? 9.944 -0.043 -16.146 1.00 94.06 198 TYR A C 1
ATOM 1602 O O . TYR A 1 198 ? 9.809 0.952 -16.858 1.00 94.06 198 TYR A O 1
ATOM 1610 N N . ASN A 1 199 ? 9.011 -0.995 -16.075 1.00 91.56 199 ASN A N 1
ATOM 1611 C CA . ASN A 1 199 ? 7.728 -0.898 -16.763 1.00 91.56 199 ASN A CA 1
ATOM 1612 C C . ASN A 1 199 ? 6.890 0.271 -16.223 1.00 91.56 199 ASN A C 1
ATOM 1614 O O . ASN A 1 199 ? 6.319 1.009 -17.024 1.00 91.56 199 ASN A O 1
ATOM 1618 N N . LEU A 1 200 ? 6.882 0.507 -14.904 1.00 94.88 200 LEU A N 1
ATOM 1619 C CA . LEU A 1 200 ? 6.265 1.709 -14.321 1.00 94.88 200 LEU A CA 1
ATOM 1620 C C . LEU A 1 200 ? 6.875 2.989 -14.906 1.00 94.88 200 LEU A C 1
ATOM 1622 O O . LEU A 1 200 ? 6.144 3.852 -15.385 1.00 94.88 200 LEU A O 1
ATOM 1626 N N . LEU A 1 201 ? 8.209 3.073 -14.959 1.00 94.94 201 LEU A N 1
ATOM 1627 C CA . LEU A 1 201 ? 8.910 4.237 -15.510 1.00 94.94 201 LEU A CA 1
ATOM 1628 C C . LEU A 1 201 ? 8.607 4.456 -17.001 1.00 94.94 201 LEU A C 1
ATOM 1630 O O . LEU A 1 201 ? 8.429 5.586 -17.454 1.00 94.94 201 LEU A O 1
ATOM 1634 N N . MET A 1 202 ? 8.523 3.374 -17.777 1.00 92.88 202 MET A N 1
ATOM 1635 C CA . MET A 1 202 ? 8.140 3.422 -19.188 1.00 92.88 202 MET A CA 1
ATOM 1636 C C . MET A 1 202 ? 6.700 3.926 -19.370 1.00 92.88 202 MET A C 1
ATOM 1638 O O . MET A 1 202 ? 6.460 4.774 -20.236 1.00 92.88 202 MET A O 1
ATOM 1642 N N . ILE A 1 203 ? 5.746 3.410 -18.587 1.00 92.44 203 ILE A N 1
ATOM 1643 C CA . ILE A 1 203 ? 4.340 3.841 -18.629 1.00 92.44 203 ILE A CA 1
ATOM 1644 C C . ILE A 1 203 ? 4.245 5.322 -18.264 1.00 92.44 203 ILE A C 1
ATOM 1646 O O . ILE A 1 203 ? 3.598 6.087 -18.979 1.00 92.44 203 ILE A O 1
ATOM 1650 N N . GLU A 1 204 ? 4.950 5.744 -17.217 1.00 95.06 204 GLU A N 1
ATOM 1651 C CA . GLU A 1 204 ? 5.010 7.138 -16.795 1.00 95.06 204 GLU A CA 1
ATOM 1652 C C . GLU A 1 204 ? 5.570 8.052 -17.901 1.00 95.06 204 GLU A C 1
ATOM 1654 O O . GLU A 1 204 ? 4.959 9.072 -18.234 1.00 95.06 204 GLU A O 1
ATOM 1659 N N . TYR A 1 205 ? 6.708 7.704 -18.514 1.00 94.44 205 TYR A N 1
ATOM 1660 C CA . TYR A 1 205 ? 7.259 8.494 -19.621 1.00 94.44 205 TYR A CA 1
ATOM 1661 C C . TYR A 1 205 ? 6.315 8.549 -20.819 1.00 94.44 205 TYR A C 1
ATOM 1663 O O . TYR A 1 205 ? 6.189 9.600 -21.449 1.00 94.44 205 TYR A O 1
ATOM 1671 N N . SER A 1 206 ? 5.609 7.455 -21.106 1.00 90.25 206 SER A N 1
ATOM 1672 C CA . SER A 1 206 ? 4.598 7.414 -22.166 1.00 90.25 206 SER A CA 1
ATOM 1673 C C . SER A 1 206 ? 3.421 8.341 -21.855 1.00 90.25 206 SER A C 1
ATOM 1675 O O . SER A 1 206 ? 2.975 9.066 -22.742 1.00 90.25 206 SER A O 1
ATOM 1677 N N . ALA A 1 207 ? 2.967 8.388 -20.597 1.00 89.50 207 ALA A N 1
ATOM 1678 C CA . ALA A 1 207 ? 1.926 9.310 -20.140 1.00 89.50 207 ALA A CA 1
ATOM 1679 C C . ALA A 1 207 ? 2.357 10.787 -20.239 1.00 89.50 207 ALA A C 1
ATOM 1681 O O . ALA A 1 207 ? 1.524 11.657 -20.483 1.00 89.50 207 ALA A O 1
ATOM 1682 N N . GLN A 1 208 ? 3.659 11.071 -20.118 1.00 92.94 208 GLN A N 1
ATOM 1683 C CA . GLN A 1 208 ? 4.246 12.403 -20.321 1.00 92.94 208 GLN A CA 1
ATOM 1684 C C . GLN A 1 208 ? 4.589 12.723 -21.790 1.00 92.94 208 GLN A C 1
ATOM 1686 O O . GLN A 1 208 ? 5.063 13.822 -22.076 1.00 92.94 208 GLN A O 1
ATOM 1691 N N . GLY A 1 209 ? 4.416 11.780 -22.724 1.00 90.62 209 GLY A N 1
ATOM 1692 C CA . GLY A 1 209 ? 4.832 11.932 -24.125 1.00 90.62 209 GLY A CA 1
ATOM 1693 C C . GLY A 1 209 ? 6.354 11.908 -24.355 1.00 90.62 209 GLY A C 1
ATOM 1694 O O . GLY A 1 209 ? 6.817 12.280 -25.433 1.00 90.62 209 GLY A O 1
ATOM 1695 N N . LYS A 1 210 ? 7.144 11.463 -23.369 1.00 91.06 210 LYS A N 1
ATOM 1696 C CA . LYS A 1 210 ? 8.620 11.390 -23.396 1.00 91.06 210 LYS A CA 1
ATOM 1697 C C . LYS A 1 210 ? 9.115 10.055 -23.968 1.00 91.06 210 LYS A C 1
ATOM 1699 O O . LYS A 1 210 ? 9.785 9.265 -23.298 1.00 91.06 210 LYS A O 1
ATOM 1704 N N . TYR A 1 211 ? 8.736 9.754 -25.210 1.00 84.88 211 TYR A N 1
ATOM 1705 C CA . TYR A 1 211 ? 9.038 8.466 -25.858 1.00 84.88 211 TYR A CA 1
ATOM 1706 C C . TYR A 1 211 ? 10.540 8.214 -26.072 1.00 84.88 211 TYR A C 1
ATOM 1708 O O . TYR A 1 211 ? 10.990 7.066 -26.085 1.00 84.88 211 TYR A O 1
ATOM 1716 N N . ASP A 1 212 ? 11.318 9.286 -26.195 1.00 86.88 212 ASP A N 1
ATOM 1717 C CA . ASP A 1 212 ? 12.778 9.288 -26.258 1.00 86.88 212 ASP A CA 1
ATOM 1718 C C . ASP A 1 212 ? 13.427 8.698 -24.996 1.00 86.88 212 ASP A C 1
ATOM 1720 O O . ASP A 1 212 ? 14.467 8.046 -25.090 1.00 86.88 212 ASP A O 1
ATOM 1724 N N . LEU A 1 213 ? 12.782 8.846 -23.835 1.00 87.12 213 LEU A N 1
ATOM 1725 C CA . LEU A 1 213 ? 13.215 8.245 -22.570 1.00 87.12 213 LEU A CA 1
ATOM 1726 C C . LEU A 1 213 ? 12.624 6.844 -22.346 1.00 87.12 213 LEU A C 1
ATOM 1728 O O . LEU A 1 213 ? 13.263 5.987 -21.726 1.00 87.12 213 LEU A O 1
ATOM 1732 N N . ALA A 1 214 ? 11.427 6.578 -22.876 1.00 84.12 214 ALA A N 1
ATOM 1733 C CA . ALA A 1 214 ? 10.758 5.285 -22.741 1.00 84.12 214 ALA A CA 1
ATOM 1734 C C . ALA A 1 214 ? 11.535 4.147 -23.431 1.00 84.12 214 ALA A C 1
ATOM 1736 O O . ALA A 1 214 ? 11.769 3.103 -22.821 1.00 84.12 214 ALA A O 1
ATOM 1737 N N . MET A 1 215 ? 12.009 4.352 -24.665 1.00 80.12 215 MET A N 1
ATOM 1738 C CA . MET A 1 215 ? 12.699 3.305 -25.437 1.00 80.12 215 MET A CA 1
ATOM 1739 C C . MET A 1 215 ? 13.993 2.790 -24.772 1.00 80.12 215 MET A C 1
ATOM 1741 O O . MET A 1 215 ? 14.130 1.576 -24.601 1.00 80.12 215 MET A O 1
ATOM 1745 N N . PRO A 1 216 ? 14.932 3.648 -24.324 1.00 85.12 216 PRO A N 1
ATOM 1746 C CA . PRO A 1 216 ? 16.094 3.193 -23.559 1.00 85.12 216 PRO A CA 1
ATOM 1747 C C . PRO A 1 216 ? 15.722 2.462 -22.262 1.00 85.12 216 PRO A C 1
ATOM 1749 O O . PRO A 1 216 ? 16.437 1.551 -21.843 1.00 85.12 216 PRO A O 1
ATOM 1752 N N . THR A 1 217 ? 14.613 2.850 -21.628 1.00 85.62 217 THR A N 1
ATOM 1753 C CA . THR A 1 217 ? 14.122 2.237 -20.386 1.00 85.62 217 THR A CA 1
ATOM 1754 C C . THR A 1 217 ? 13.656 0.800 -20.625 1.00 85.62 217 THR A C 1
ATOM 1756 O O . THR A 1 217 ? 14.043 -0.092 -19.875 1.00 85.62 217 THR A O 1
ATOM 1759 N N . VAL A 1 218 ? 12.941 0.542 -21.725 1.00 80.69 218 VAL A N 1
ATOM 1760 C CA . VAL A 1 218 ? 12.536 -0.815 -22.144 1.00 80.69 218 VAL A CA 1
ATOM 1761 C C . VAL A 1 218 ? 13.741 -1.722 -22.370 1.00 80.69 218 VAL A C 1
ATOM 1763 O O . VAL A 1 218 ? 13.773 -2.853 -21.890 1.00 80.69 218 VAL A O 1
ATOM 1766 N N . ILE A 1 219 ? 14.768 -1.223 -23.062 1.00 83.88 219 ILE A N 1
ATOM 1767 C CA . ILE A 1 219 ? 15.985 -2.003 -23.326 1.00 83.88 219 ILE A CA 1
ATOM 1768 C C . ILE A 1 219 ? 16.674 -2.386 -22.007 1.00 83.88 219 ILE A C 1
ATOM 1770 O O . ILE A 1 219 ? 17.126 -3.521 -21.849 1.00 83.88 219 ILE A O 1
ATOM 1774 N N . LYS A 1 220 ? 16.720 -1.466 -21.032 1.00 84.56 220 LYS A N 1
ATOM 1775 C CA . LYS A 1 220 ? 17.240 -1.757 -19.687 1.00 84.56 220 LYS A CA 1
ATOM 1776 C C . LYS A 1 220 ? 16.382 -2.783 -18.942 1.00 84.56 220 LYS A C 1
ATOM 1778 O O . LYS A 1 220 ? 16.956 -3.651 -18.298 1.00 84.56 220 LYS A O 1
ATOM 1783 N N . ALA A 1 221 ? 15.055 -2.711 -19.060 1.00 85.56 221 ALA A N 1
ATOM 1784 C CA . ALA A 1 221 ? 14.119 -3.632 -18.411 1.00 85.56 221 ALA A CA 1
ATOM 1785 C C . ALA A 1 221 ? 14.267 -5.082 -18.886 1.00 85.56 221 ALA A C 1
ATOM 1787 O O . ALA A 1 221 ? 14.148 -6.019 -18.102 1.00 85.56 221 ALA A O 1
ATOM 1788 N N . LEU A 1 222 ? 14.529 -5.260 -20.180 1.00 84.50 222 LEU A N 1
ATOM 1789 C CA . LEU A 1 222 ? 14.568 -6.567 -20.830 1.00 84.50 222 LEU A CA 1
ATOM 1790 C C . LEU A 1 222 ? 15.902 -7.299 -20.641 1.00 84.50 222 LEU A C 1
ATOM 1792 O O . LEU A 1 222 ? 15.934 -8.530 -20.601 1.00 84.50 222 LEU A O 1
ATOM 1796 N N . LYS A 1 223 ? 17.000 -6.559 -20.454 1.00 85.88 223 LYS A N 1
ATOM 1797 C CA . LYS A 1 223 ? 18.340 -7.143 -20.328 1.00 85.88 223 LYS A CA 1
ATOM 1798 C C . LYS A 1 223 ? 18.481 -8.122 -19.144 1.00 85.88 223 LYS A C 1
ATOM 1800 O O . LYS A 1 223 ? 18.994 -9.217 -19.373 1.00 85.88 223 LYS A O 1
ATOM 1805 N N . PRO A 1 224 ? 18.016 -7.821 -17.912 1.00 84.38 224 PRO A N 1
ATOM 1806 C CA . PRO A 1 224 ? 18.025 -8.784 -16.804 1.00 84.38 224 PRO A CA 1
ATOM 1807 C C . PRO A 1 224 ? 17.194 -10.049 -17.065 1.00 84.38 224 PRO A C 1
ATOM 1809 O O . PRO A 1 224 ? 17.477 -11.090 -16.479 1.00 84.38 224 PRO A O 1
ATOM 1812 N N . LEU A 1 225 ? 16.196 -9.976 -17.953 1.00 84.56 225 LEU A N 1
ATOM 1813 C CA . LEU A 1 225 ? 15.370 -11.116 -18.372 1.00 84.56 225 LEU A CA 1
ATOM 1814 C C . LEU A 1 225 ? 16.023 -11.953 -19.489 1.00 84.56 225 LEU A C 1
ATOM 1816 O O . LEU A 1 225 ? 15.413 -12.899 -19.982 1.00 84.56 225 LEU A O 1
ATOM 1820 N N . GLY A 1 226 ? 17.247 -11.612 -19.906 1.00 84.12 226 GLY A N 1
ATOM 1821 C CA . GLY A 1 226 ? 17.955 -12.279 -21.001 1.00 84.12 226 GLY A CA 1
ATOM 1822 C C . GLY A 1 226 ? 17.478 -11.866 -22.395 1.00 84.12 226 GLY A C 1
ATOM 1823 O O . GLY A 1 226 ? 17.848 -12.507 -23.376 1.00 84.12 226 GLY A O 1
ATOM 1824 N N . ILE A 1 227 ? 16.667 -10.808 -22.498 1.00 84.00 227 ILE A N 1
ATOM 1825 C CA . ILE A 1 227 ? 16.173 -10.280 -23.770 1.00 84.00 227 ILE A CA 1
ATOM 1826 C C . ILE A 1 227 ? 17.018 -9.060 -24.139 1.00 84.00 227 ILE A C 1
ATOM 1828 O O . ILE A 1 227 ? 16.887 -7.981 -23.560 1.00 84.00 227 ILE A O 1
ATOM 1832 N N . GLU A 1 228 ? 17.898 -9.224 -25.122 1.00 84.69 228 GLU A N 1
ATOM 1833 C CA . GLU A 1 228 ? 18.738 -8.139 -25.623 1.00 84.69 228 GLU A CA 1
ATOM 1834 C C . GLU A 1 228 ? 18.124 -7.525 -26.879 1.00 84.69 228 GLU A C 1
ATOM 1836 O O . GLU A 1 228 ? 18.065 -8.147 -27.938 1.00 84.69 228 GLU A O 1
ATOM 1841 N N . LEU A 1 229 ? 17.674 -6.275 -26.764 1.00 81.38 229 LEU A N 1
ATOM 1842 C CA . LEU A 1 229 ? 17.210 -5.500 -27.908 1.00 81.38 229 LEU A CA 1
ATOM 1843 C C . LEU A 1 229 ? 18.332 -4.614 -28.465 1.00 81.38 229 LEU A C 1
ATOM 1845 O O . LEU A 1 229 ? 19.099 -4.022 -27.697 1.00 81.38 229 LEU A O 1
ATOM 1849 N N . PRO A 1 230 ? 18.414 -4.459 -29.796 1.00 80.25 230 PRO A N 1
ATOM 1850 C CA . PRO A 1 230 ? 19.390 -3.578 -30.415 1.00 80.25 230 PRO A CA 1
ATOM 1851 C C . PRO A 1 230 ? 19.068 -2.112 -30.094 1.00 80.25 230 PRO A C 1
ATOM 1853 O O . PRO A 1 230 ? 17.944 -1.648 -30.268 1.00 80.25 230 PRO A O 1
ATOM 1856 N N . THR A 1 231 ? 20.080 -1.349 -29.682 1.00 75.44 231 THR A N 1
ATOM 1857 C CA . THR A 1 231 ? 19.961 0.097 -29.415 1.00 75.44 231 THR A CA 1
ATOM 1858 C C . THR A 1 231 ? 19.980 0.949 -30.689 1.00 75.44 231 THR A C 1
ATOM 1860 O O . THR A 1 231 ? 19.737 2.151 -30.637 1.00 75.44 231 THR A O 1
ATOM 1863 N N . SER A 1 232 ? 20.273 0.346 -31.845 1.00 77.88 232 SER A N 1
ATOM 1864 C CA . SER A 1 232 ? 20.251 0.987 -33.162 1.00 77.88 232 SER A CA 1
ATOM 1865 C C . SER A 1 232 ? 20.007 -0.047 -34.265 1.00 77.88 232 SER A C 1
ATOM 1867 O O . SER A 1 232 ? 20.242 -1.238 -34.076 1.00 77.88 232 SER A O 1
ATOM 1869 N N . GLY A 1 233 ? 19.530 0.393 -35.433 1.00 79.25 233 GLY A N 1
ATOM 1870 C CA . GLY A 1 233 ? 19.305 -0.508 -36.569 1.00 79.25 233 GLY A CA 1
ATOM 1871 C C . GLY A 1 233 ? 18.154 -1.498 -36.364 1.00 79.25 233 GLY A C 1
ATOM 1872 O O . GLY A 1 233 ? 18.194 -2.592 -36.929 1.00 79.25 233 GLY A O 1
ATOM 1873 N N . PHE A 1 234 ? 17.140 -1.109 -35.583 1.00 78.12 234 PHE A N 1
ATOM 1874 C CA . PHE A 1 234 ? 15.989 -1.947 -35.232 1.00 78.12 234 PHE A CA 1
ATOM 1875 C C . PHE A 1 234 ? 15.329 -2.568 -36.473 1.00 78.12 234 PHE A C 1
ATOM 1877 O O . PHE A 1 234 ? 15.130 -3.776 -36.515 1.00 78.12 234 PHE A O 1
ATOM 1884 N N . ASP A 1 235 ? 15.136 -1.790 -37.545 1.00 78.94 235 ASP A N 1
ATOM 1885 C CA . ASP A 1 235 ? 14.560 -2.270 -38.812 1.00 78.94 235 ASP A CA 1
ATOM 1886 C C . ASP A 1 235 ? 15.328 -3.441 -39.437 1.00 78.94 235 ASP A C 1
ATOM 1888 O O . ASP A 1 235 ? 14.734 -4.329 -40.051 1.00 78.94 235 ASP A O 1
ATOM 1892 N N . LYS A 1 236 ? 16.662 -3.450 -39.314 1.00 82.12 236 LYS A N 1
ATOM 1893 C CA . LYS A 1 236 ? 17.500 -4.527 -39.861 1.00 82.12 236 LYS A CA 1
ATOM 1894 C C . LYS A 1 236 ? 17.349 -5.799 -39.038 1.00 82.12 236 LYS A C 1
ATOM 1896 O O . LYS A 1 236 ? 17.256 -6.878 -39.617 1.00 82.12 236 LYS A O 1
ATOM 1901 N N . VAL A 1 237 ? 17.313 -5.663 -37.714 1.00 82.81 237 VAL A N 1
ATOM 1902 C CA . VAL A 1 237 ? 17.140 -6.795 -36.798 1.00 82.81 237 VAL A CA 1
ATOM 1903 C C . VAL A 1 237 ? 15.735 -7.373 -36.933 1.00 82.81 237 VAL A C 1
ATOM 1905 O O . VAL A 1 237 ? 15.612 -8.565 -37.173 1.00 82.81 237 VAL A O 1
ATOM 1908 N N . VAL A 1 238 ? 14.690 -6.540 -36.936 1.00 83.25 238 VAL A N 1
ATOM 1909 C CA . VAL A 1 238 ? 13.299 -6.983 -37.141 1.00 83.25 238 VAL A CA 1
ATOM 1910 C C . VAL A 1 238 ? 13.136 -7.726 -38.464 1.00 83.25 238 VAL A C 1
ATOM 1912 O O . VAL A 1 238 ? 12.541 -8.799 -38.491 1.00 83.25 238 VAL A O 1
ATOM 1915 N N . LYS A 1 239 ? 13.690 -7.202 -39.568 1.00 85.69 239 LYS A N 1
ATOM 1916 C CA . LYS A 1 239 ? 13.655 -7.909 -40.858 1.00 85.69 239 LYS A CA 1
ATOM 1917 C C . LYS A 1 239 ? 14.341 -9.270 -40.780 1.00 85.69 239 LYS A C 1
ATOM 1919 O O . LYS A 1 239 ? 13.798 -10.235 -41.300 1.00 85.69 239 LYS A O 1
ATOM 1924 N N . LYS A 1 240 ? 15.510 -9.354 -40.140 1.00 86.75 240 LYS A N 1
ATOM 1925 C CA . LYS A 1 240 ? 16.240 -10.616 -39.982 1.00 86.75 240 LYS A CA 1
ATOM 1926 C C . LYS A 1 240 ? 15.430 -11.637 -39.171 1.00 86.75 240 LYS A C 1
ATOM 1928 O O . LYS A 1 240 ? 15.243 -12.752 -39.645 1.00 86.75 240 LYS A O 1
ATOM 1933 N N . GLU A 1 241 ? 14.910 -11.237 -38.013 1.00 84.38 241 GLU A N 1
ATOM 1934 C CA . GLU A 1 241 ? 14.099 -12.091 -37.132 1.00 84.38 241 GLU A CA 1
ATOM 1935 C C . GLU A 1 241 ? 12.808 -12.565 -37.820 1.00 84.38 241 GLU A C 1
ATOM 1937 O O . GLU A 1 241 ? 12.460 -13.741 -37.754 1.00 84.38 241 GLU A O 1
ATOM 1942 N N . LEU A 1 242 ? 12.1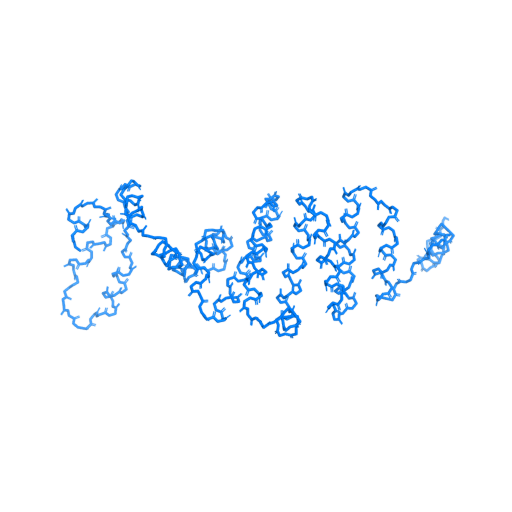17 -11.682 -38.556 1.00 85.44 242 LEU A N 1
ATOM 1943 C CA . LEU A 1 242 ? 10.927 -12.056 -39.330 1.00 85.44 242 LEU A CA 1
ATOM 1944 C C . LEU A 1 242 ? 11.244 -13.077 -40.428 1.00 85.44 242 LEU A C 1
ATOM 1946 O O . LEU A 1 242 ? 10.463 -14.002 -40.644 1.00 85.44 242 LEU A O 1
ATOM 1950 N N . GLU A 1 243 ? 12.369 -12.928 -41.128 1.00 89.50 243 GLU A N 1
ATOM 1951 C CA . GLU A 1 243 ? 12.797 -13.893 -42.146 1.00 89.50 243 GLU A CA 1
ATOM 1952 C C . GLU A 1 243 ? 13.178 -15.252 -41.534 1.00 89.50 243 GLU A C 1
ATOM 1954 O O . GLU A 1 243 ? 12.871 -16.296 -42.111 1.00 89.50 243 GLU A O 1
ATOM 1959 N N . GLU A 1 244 ? 13.791 -15.272 -40.349 1.00 86.94 244 GLU A N 1
ATOM 1960 C CA . GLU A 1 244 ? 14.063 -16.510 -39.607 1.00 86.94 244 GLU A CA 1
ATOM 1961 C C . GLU A 1 244 ? 12.767 -17.178 -39.118 1.00 86.94 244 GLU A C 1
ATOM 1963 O O . GLU A 1 244 ? 12.572 -18.377 -39.335 1.00 86.94 244 GLU A O 1
ATOM 1968 N N . ALA A 1 245 ? 11.825 -16.408 -38.565 1.00 85.81 245 ALA A N 1
ATOM 1969 C CA . ALA A 1 245 ? 10.525 -16.909 -38.124 1.00 85.81 245 ALA A CA 1
ATOM 1970 C C . ALA A 1 245 ? 9.692 -17.489 -39.282 1.00 85.81 245 ALA A C 1
ATOM 1972 O O . ALA A 1 245 ? 9.120 -18.572 -39.146 1.00 85.81 245 ALA A O 1
ATOM 1973 N N . LYS A 1 246 ? 9.661 -16.825 -40.448 1.00 87.19 246 LYS A N 1
ATOM 1974 C CA . LYS A 1 246 ? 8.983 -17.340 -41.654 1.00 87.19 246 LYS A CA 1
ATOM 1975 C C . LYS A 1 246 ? 9.554 -18.682 -42.113 1.00 87.19 246 LYS A C 1
ATOM 1977 O O . LYS A 1 246 ? 8.784 -19.583 -42.446 1.00 87.19 246 LYS A O 1
ATOM 1982 N N . LYS A 1 247 ? 10.885 -18.845 -42.082 1.00 86.81 247 LYS A N 1
ATOM 1983 C CA . LYS A 1 247 ? 11.552 -20.119 -42.416 1.00 86.81 247 LYS A CA 1
ATOM 1984 C C . LYS A 1 247 ? 11.148 -21.243 -41.464 1.00 86.81 247 LYS A C 1
ATOM 1986 O O . LYS A 1 247 ? 10.909 -22.360 -41.915 1.00 86.81 247 LYS A O 1
ATOM 1991 N N . ILE A 1 248 ? 11.048 -20.952 -40.166 1.00 86.25 248 ILE A N 1
ATOM 1992 C CA . ILE A 1 248 ? 10.636 -21.928 -39.144 1.00 86.25 248 ILE A CA 1
ATOM 1993 C C . ILE A 1 248 ? 9.160 -22.311 -39.313 1.00 86.25 248 ILE A C 1
ATOM 1995 O O . ILE A 1 248 ? 8.813 -23.488 -39.228 1.00 86.25 248 ILE A O 1
ATOM 1999 N N . LEU A 1 249 ? 8.296 -21.334 -39.596 1.00 82.44 249 LEU A N 1
ATOM 2000 C CA . LEU A 1 249 ? 6.852 -21.538 -39.735 1.00 82.44 249 LEU A CA 1
ATOM 2001 C C . LEU A 1 249 ? 6.435 -22.152 -41.084 1.00 82.44 249 LEU A C 1
ATOM 2003 O O . LEU A 1 249 ? 5.254 -22.438 -41.263 1.00 82.44 249 LEU A O 1
ATOM 2007 N N . LYS A 1 250 ? 7.372 -22.376 -42.021 1.00 76.25 250 LYS A N 1
ATOM 2008 C CA . LYS A 1 250 ? 7.102 -22.857 -43.394 1.00 76.25 250 LYS A CA 1
ATOM 2009 C C . LYS A 1 250 ? 5.991 -22.069 -44.103 1.00 76.25 250 LYS A C 1
ATOM 2011 O O . LYS A 1 250 ? 5.254 -22.622 -44.915 1.00 76.25 250 LYS A O 1
ATOM 2016 N N . ILE A 1 251 ? 5.853 -20.784 -43.783 1.00 59.56 251 ILE A N 1
ATOM 2017 C CA . ILE A 1 251 ? 4.952 -19.890 -44.508 1.00 59.56 251 ILE A CA 1
ATOM 2018 C C . ILE A 1 251 ? 5.727 -19.464 -45.753 1.00 59.56 251 ILE A C 1
ATOM 2020 O O . ILE A 1 251 ? 6.503 -18.509 -45.718 1.00 59.56 251 ILE A O 1
ATOM 2024 N N . GLU A 1 252 ? 5.592 -20.248 -46.821 1.00 51.53 252 GLU A N 1
ATOM 2025 C CA . GLU A 1 252 ? 5.983 -19.811 -48.159 1.00 51.53 252 GLU A CA 1
ATOM 2026 C C . GLU A 1 252 ? 5.029 -18.686 -48.581 1.00 51.53 252 GLU A C 1
ATOM 2028 O O . GLU A 1 252 ? 3.813 -18.795 -48.411 1.00 51.53 252 GLU A O 1
ATOM 2033 N N . ALA A 1 253 ? 5.618 -17.568 -49.010 1.00 54.22 253 ALA A N 1
ATOM 2034 C CA . ALA A 1 253 ? 4.909 -16.383 -49.483 1.00 54.22 253 ALA A CA 1
ATOM 2035 C C . ALA A 1 253 ? 4.191 -16.638 -50.814 1.00 54.22 253 ALA A C 1
ATOM 2037 O O . ALA A 1 253 ? 4.744 -17.400 -51.640 1.00 54.22 253 ALA A O 1
#

InterPro domains:
  IPR011990 Tetratricopeptide-like helical domain superfamily [G3DSA:1.25.40.10] (132-231)
  IPR011990 Tetratricopeptide-like helical domain superfamily [SSF48452] (159-222)
  IPR053159 Hybrid Signal Transduction Histidine Kinase [PTHR43642] (2-250)